Protein AF-A0AAV6TQC9-F1 (afdb_monomer_lite)

pLDDT: mean 72.55, std 23.41, range [28.97, 96.56]

Structure (mmCIF, N/CA/C/O backbone):
data_AF-A0AAV6TQC9-F1
#
_entry.id   AF-A0AAV6TQC9-F1
#
loop_
_atom_site.group_PDB
_atom_site.id
_atom_site.type_symbol
_atom_site.label_atom_id
_atom_site.label_alt_id
_atom_site.label_comp_id
_atom_site.label_asym_id
_atom_site.label_entity_id
_atom_site.label_seq_id
_atom_site.pdbx_PDB_ins_code
_atom_site.Cartn_x
_atom_site.Cartn_y
_atom_site.Cartn_z
_atom_site.occupancy
_atom_site.B_iso_or_equiv
_atom_site.auth_seq_id
_atom_site.auth_comp_id
_atom_site.auth_asym_id
_atom_site.auth_atom_id
_atom_site.pdbx_PDB_model_num
ATOM 1 N N . MET A 1 1 ? 0.763 -18.904 6.660 1.00 29.31 1 MET A N 1
ATOM 2 C CA . MET A 1 1 ? 0.276 -17.512 6.699 1.00 29.31 1 MET A CA 1
ATOM 3 C C . MET A 1 1 ? -1.149 -17.530 7.196 1.00 29.31 1 MET A C 1
ATOM 5 O O . MET A 1 1 ? -1.999 -18.159 6.574 1.00 29.31 1 MET A O 1
ATOM 9 N N . GLU A 1 2 ? -1.361 -16.947 8.370 1.00 32.56 2 GLU A N 1
ATOM 10 C CA . GLU A 1 2 ? -2.676 -16.815 8.988 1.00 32.56 2 GLU A CA 1
ATOM 11 C C . GLU A 1 2 ? -3.520 -15.801 8.217 1.00 32.56 2 GLU A C 1
ATOM 13 O O . GLU A 1 2 ? -3.024 -14.789 7.723 1.00 32.56 2 GLU A O 1
ATOM 18 N N . LYS A 1 3 ? -4.814 -16.095 8.100 1.00 45.69 3 LYS A N 1
ATOM 19 C CA . LYS A 1 3 ? -5.809 -15.148 7.607 1.00 45.69 3 LYS A CA 1
ATOM 20 C C . LYS A 1 3 ? -5.823 -13.942 8.542 1.00 45.69 3 LYS A C 1
ATOM 22 O O . LYS A 1 3 ? -6.120 -14.111 9.725 1.00 45.69 3 LYS A O 1
ATOM 27 N N . ILE A 1 4 ? -5.580 -12.741 8.026 1.00 53.84 4 ILE A N 1
ATOM 28 C CA . ILE A 1 4 ? -5.857 -11.517 8.784 1.00 53.84 4 ILE A CA 1
ATOM 29 C C . ILE A 1 4 ? -7.368 -11.508 9.037 1.00 53.84 4 ILE A C 1
ATOM 31 O O . ILE A 1 4 ? -8.175 -11.457 8.110 1.00 53.84 4 ILE A O 1
ATOM 35 N N . CYS A 1 5 ? -7.754 -11.673 10.302 1.00 60.41 5 CYS A N 1
ATOM 36 C CA . CYS A 1 5 ? -9.147 -11.661 10.750 1.00 60.41 5 CYS A CA 1
ATOM 37 C C . CYS A 1 5 ? -10.077 -12.708 10.094 1.00 60.41 5 CYS A C 1
ATOM 39 O O . CYS A 1 5 ? -11.287 -12.503 10.038 1.00 60.41 5 CYS A O 1
ATOM 41 N N . GLY A 1 6 ? -9.550 -13.822 9.568 1.00 49.09 6 GLY A N 1
ATOM 42 C CA . GLY A 1 6 ? -10.368 -14.822 8.860 1.00 49.09 6 GLY A CA 1
ATOM 43 C C . GLY A 1 6 ? -10.809 -14.424 7.440 1.00 49.09 6 GLY A C 1
ATOM 44 O O . GLY A 1 6 ? -11.434 -15.243 6.761 1.00 49.09 6 GLY A O 1
ATOM 45 N N . LEU A 1 7 ? -10.445 -13.224 6.975 1.00 46.69 7 LEU A N 1
ATOM 46 C CA . LEU A 1 7 ? -10.609 -12.764 5.593 1.00 46.69 7 LEU A CA 1
ATOM 47 C C . LEU A 1 7 ? -9.448 -13.288 4.724 1.00 46.69 7 LEU A C 1
ATOM 49 O O . LEU A 1 7 ? -8.482 -13.843 5.253 1.00 46.69 7 LEU A O 1
ATOM 53 N N . LEU A 1 8 ? -9.598 -13.225 3.393 1.00 39.31 8 LEU A N 1
ATOM 54 C CA . LEU A 1 8 ? -8.664 -13.796 2.407 1.00 39.31 8 LEU A CA 1
ATOM 55 C C . LEU A 1 8 ? -7.190 -13.565 2.798 1.00 39.31 8 LEU A C 1
ATOM 57 O O . LEU A 1 8 ? -6.855 -12.481 3.281 1.00 39.31 8 LEU A O 1
ATOM 61 N N . PRO A 1 9 ? -6.305 -14.565 2.615 1.00 38.75 9 PRO A N 1
ATOM 62 C CA . PRO A 1 9 ? -4.894 -14.380 2.920 1.00 38.75 9 PRO A CA 1
ATOM 63 C C . PRO A 1 9 ? -4.356 -13.212 2.087 1.00 38.75 9 PRO A C 1
ATOM 65 O O . PRO A 1 9 ? -4.595 -13.162 0.879 1.00 38.75 9 PRO A O 1
ATOM 68 N N . MET A 1 10 ? -3.607 -12.298 2.715 1.00 40.16 10 MET A N 1
ATOM 69 C CA . MET A 1 10 ? -2.669 -11.485 1.941 1.00 40.16 10 MET A CA 1
ATOM 70 C C . MET A 1 10 ? -1.806 -12.452 1.125 1.00 40.16 10 MET A C 1
ATOM 72 O O . MET A 1 10 ? -1.373 -13.487 1.644 1.00 40.16 10 MET A O 1
ATOM 76 N N . GLN A 1 11 ? -1.646 -12.146 -0.162 1.00 42.06 11 GLN A N 1
ATOM 77 C CA . GLN A 1 11 ? -0.881 -12.957 -1.105 1.00 42.06 11 GLN A CA 1
ATOM 78 C C . GLN A 1 11 ? 0.502 -13.294 -0.518 1.00 42.06 11 GLN A C 1
ATOM 80 O O . GLN A 1 11 ? 1.096 -12.457 0.170 1.00 42.06 11 GLN A O 1
ATOM 85 N N . PRO A 1 12 ? 0.997 -14.527 -0.730 1.00 33.19 12 PRO A N 1
ATOM 86 C CA . PRO A 1 12 ? 2.277 -14.943 -0.188 1.00 33.19 12 PRO A CA 1
ATOM 87 C C . PRO A 1 12 ? 3.409 -14.054 -0.705 1.00 33.19 12 PRO A C 1
ATOM 89 O O . PRO A 1 12 ? 3.389 -13.584 -1.839 1.00 33.19 12 PRO A O 1
ATOM 92 N N . GLN A 1 13 ? 4.407 -13.865 0.156 1.00 39.06 13 GLN A N 1
ATOM 93 C CA . GLN A 1 13 ? 5.696 -13.273 -0.186 1.00 39.06 13 GLN A CA 1
ATOM 94 C C . GLN A 1 13 ? 6.252 -13.944 -1.459 1.00 39.06 13 GLN A C 1
ATOM 96 O O . GLN A 1 13 ? 6.219 -15.178 -1.540 1.00 39.06 13 GLN A O 1
ATOM 101 N N . PRO A 1 14 ? 6.731 -13.173 -2.448 1.00 35.09 14 PRO A N 1
ATOM 102 C CA . PRO A 1 14 ? 7.309 -13.724 -3.667 1.00 35.09 14 PRO A CA 1
ATOM 103 C C . PRO A 1 14 ? 8.528 -14.605 -3.352 1.00 35.09 14 PRO A C 1
ATOM 105 O O . PRO A 1 14 ? 9.348 -14.295 -2.486 1.00 35.09 14 PRO A O 1
ATOM 108 N N . TYR A 1 15 ? 8.637 -15.7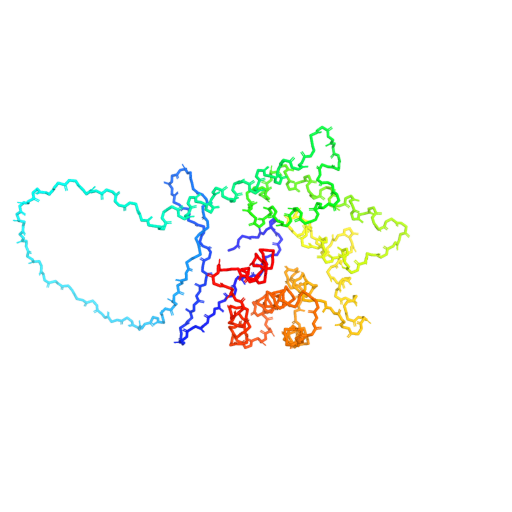19 -4.073 1.00 36.66 15 TYR A N 1
ATOM 109 C CA . TYR A 1 15 ? 9.860 -16.514 -4.162 1.00 36.66 15 TYR A CA 1
ATOM 110 C C . TYR A 1 15 ? 10.677 -15.977 -5.337 1.00 36.66 15 TYR A C 1
ATOM 112 O O . TYR A 1 15 ? 10.102 -15.611 -6.361 1.00 36.66 15 TYR A O 1
ATOM 120 N N . PHE A 1 16 ? 11.997 -15.958 -5.198 1.00 36.53 16 PHE A N 1
ATOM 121 C CA . PHE A 1 16 ? 12.919 -15.505 -6.238 1.00 36.53 16 PHE A CA 1
ATOM 122 C C . PHE A 1 16 ? 13.874 -16.648 -6.610 1.00 36.53 16 PHE A C 1
ATOM 124 O O . PHE A 1 16 ? 13.941 -17.659 -5.924 1.00 36.53 16 PHE A O 1
ATOM 131 N N . THR A 1 17 ? 14.636 -16.521 -7.680 1.00 33.03 17 THR A N 1
ATOM 132 C CA . THR A 1 17 ? 15.596 -17.466 -8.221 1.00 33.03 17 THR A CA 1
ATOM 133 C C . THR A 1 17 ? 16.880 -16.683 -8.464 1.00 33.03 17 THR A C 1
ATOM 135 O O . THR A 1 17 ? 16.975 -15.851 -9.364 1.00 33.03 17 THR A O 1
ATOM 138 N N . PHE A 1 18 ? 17.901 -16.947 -7.654 1.00 33.56 18 PHE A N 1
ATOM 139 C CA . PHE A 1 18 ? 19.204 -16.294 -7.747 1.00 33.56 18 PHE A CA 1
ATOM 140 C C . PHE A 1 18 ? 20.245 -17.335 -8.168 1.00 33.56 18 PHE A C 1
ATOM 142 O O . PHE A 1 18 ? 20.351 -18.391 -7.547 1.00 33.56 18 PHE A O 1
ATOM 149 N N . GLU A 1 19 ? 20.969 -17.073 -9.262 1.00 36.19 19 GLU A N 1
ATOM 150 C CA . GLU A 1 19 ? 22.009 -17.968 -9.808 1.00 36.19 19 GLU A CA 1
ATOM 151 C C . GLU A 1 19 ? 21.550 -19.430 -10.018 1.00 36.19 19 GLU A C 1
ATOM 153 O O . GLU A 1 19 ? 22.283 -20.386 -9.768 1.00 36.19 19 GLU A O 1
ATOM 158 N N . GLY A 1 20 ? 20.311 -19.623 -10.485 1.00 35.34 20 GLY A N 1
ATOM 159 C CA . GLY A 1 20 ? 19.762 -20.955 -10.766 1.00 35.34 20 GLY A CA 1
ATOM 160 C C . GLY A 1 20 ? 19.294 -21.734 -9.532 1.00 35.34 20 GLY A C 1
ATOM 161 O O . GLY A 1 20 ? 18.993 -22.920 -9.652 1.00 35.34 20 GLY A O 1
ATOM 162 N N . ARG A 1 21 ? 19.200 -21.090 -8.362 1.00 33.84 21 ARG A N 1
ATOM 163 C CA . ARG A 1 21 ? 18.628 -21.667 -7.136 1.00 33.84 21 ARG A CA 1
ATOM 164 C C . ARG A 1 21 ? 17.398 -20.885 -6.702 1.00 33.84 21 ARG A C 1
ATOM 166 O O . ARG A 1 21 ? 17.436 -19.658 -6.676 1.00 33.84 21 ARG A O 1
ATOM 173 N N . GLN A 1 22 ? 16.329 -21.587 -6.324 1.00 38.50 22 GLN A N 1
ATOM 174 C CA . GLN A 1 22 ? 15.159 -20.950 -5.719 1.00 38.50 22 GLN A CA 1
ATOM 175 C C . GLN A 1 22 ? 15.544 -20.377 -4.350 1.00 38.50 22 GLN A C 1
ATOM 177 O O . GLN A 1 22 ? 15.958 -21.104 -3.451 1.00 38.50 22 GLN A O 1
ATOM 182 N N . MET A 1 23 ? 15.426 -19.064 -4.217 1.00 32.34 23 MET A N 1
ATOM 183 C CA . MET A 1 23 ? 15.602 -18.276 -3.012 1.00 32.34 23 MET A CA 1
ATOM 184 C C . MET A 1 23 ? 14.229 -17.973 -2.415 1.00 32.34 23 MET A C 1
ATOM 186 O O . MET A 1 23 ? 13.384 -17.290 -2.997 1.00 32.34 23 MET A O 1
ATOM 190 N N . ARG A 1 24 ? 14.012 -18.494 -1.216 1.00 38.22 24 ARG A N 1
ATOM 191 C CA . ARG A 1 24 ? 12.815 -18.252 -0.429 1.00 38.22 24 ARG A CA 1
ATOM 192 C C . ARG A 1 24 ? 13.167 -17.273 0.681 1.00 38.22 24 ARG A C 1
ATOM 194 O O . ARG A 1 24 ? 14.071 -17.543 1.471 1.00 38.22 24 ARG A O 1
ATOM 201 N N . ILE A 1 25 ? 12.467 -16.141 0.724 1.00 37.50 25 ILE A N 1
ATOM 202 C CA . ILE A 1 25 ? 12.527 -15.228 1.866 1.00 37.50 25 ILE A CA 1
ATOM 203 C C . ILE A 1 25 ? 11.451 -15.696 2.842 1.00 37.50 25 ILE A C 1
ATOM 205 O O . ILE A 1 25 ? 10.263 -15.419 2.672 1.00 37.50 25 ILE A O 1
ATOM 209 N N . ASP A 1 26 ? 11.870 -16.488 3.826 1.00 33.88 26 ASP A N 1
ATOM 210 C CA . ASP A 1 26 ? 10.984 -16.969 4.873 1.00 33.88 26 ASP A CA 1
ATOM 211 C C . ASP A 1 26 ? 10.940 -15.960 6.008 1.00 33.88 26 ASP A C 1
ATOM 213 O O . ASP A 1 26 ? 11.927 -15.706 6.698 1.00 33.88 26 ASP A O 1
ATOM 217 N N . PHE A 1 27 ? 9.747 -15.419 6.227 1.00 34.91 27 PHE A N 1
ATOM 218 C CA . PHE A 1 27 ? 9.430 -14.682 7.437 1.00 34.91 27 PHE A CA 1
ATOM 219 C C . PHE A 1 27 ? 9.021 -15.710 8.477 1.00 34.91 27 PHE A C 1
ATOM 221 O O . PHE A 1 27 ? 7.872 -16.165 8.509 1.00 34.91 27 PHE A O 1
ATOM 228 N N . ARG A 1 28 ? 9.986 -16.140 9.288 1.00 30.86 28 ARG A N 1
ATOM 229 C CA . ARG A 1 28 ? 9.716 -17.094 10.358 1.00 30.86 28 ARG A CA 1
ATOM 230 C C . ARG A 1 28 ? 9.272 -16.343 11.605 1.00 30.86 28 ARG A C 1
ATOM 232 O O . ARG A 1 28 ? 9.944 -15.428 12.078 1.00 30.86 28 ARG A O 1
ATOM 239 N N . SER A 1 29 ? 8.115 -16.746 12.120 1.00 32.50 29 SER A N 1
ATOM 240 C CA . SER A 1 29 ? 7.765 -16.530 13.517 1.00 32.50 29 SER A CA 1
ATOM 241 C C . SER A 1 29 ? 8.436 -17.652 14.299 1.00 32.50 29 SER A C 1
ATOM 243 O O . SER A 1 29 ? 8.027 -18.811 14.201 1.00 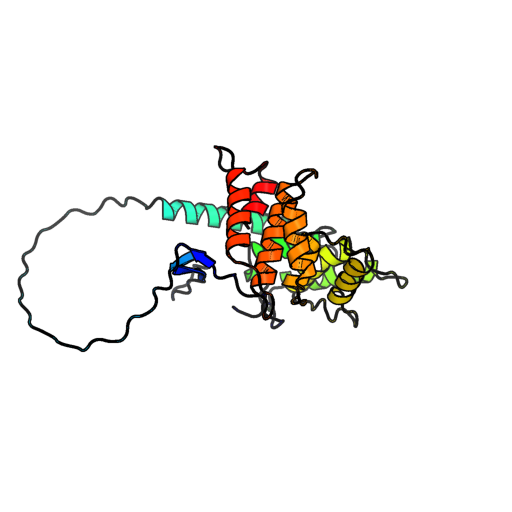32.50 29 SER A O 1
ATOM 245 N N . ASP A 1 30 ? 9.511 -17.332 15.010 1.00 30.44 30 ASP A N 1
ATOM 246 C CA . ASP A 1 30 ? 10.169 -18.304 15.874 1.00 30.44 30 ASP A CA 1
ATOM 247 C C . ASP A 1 30 ? 9.349 -18.455 17.158 1.00 30.44 30 ASP A C 1
ATOM 249 O O . ASP A 1 30 ? 9.473 -17.673 18.098 1.00 30.44 30 ASP A O 1
ATOM 253 N N . SER A 1 31 ? 8.482 -19.468 17.201 1.00 31.83 31 SER A N 1
ATOM 254 C CA . SER A 1 31 ? 7.847 -19.904 18.443 1.00 31.83 31 SER A CA 1
ATOM 255 C C . SER A 1 31 ? 8.688 -21.014 19.073 1.00 31.83 31 SER A C 1
ATOM 257 O O . SER A 1 31 ? 8.538 -22.186 18.718 1.00 31.83 31 SER A O 1
ATOM 259 N N . TYR A 1 32 ? 9.569 -20.662 20.012 1.00 29.17 32 TYR A N 1
ATOM 260 C CA . TYR A 1 32 ? 10.143 -21.636 20.940 1.00 29.17 32 TYR A CA 1
ATOM 261 C C . TYR A 1 32 ? 9.480 -21.512 22.311 1.00 29.17 32 TYR A C 1
ATOM 263 O O . TYR A 1 32 ? 9.163 -20.421 22.782 1.00 29.17 32 TYR A O 1
ATOM 271 N N . VAL A 1 33 ? 9.230 -22.670 22.918 1.00 37.00 33 VAL A N 1
ATOM 272 C CA . VAL A 1 33 ? 8.493 -22.857 24.168 1.00 37.00 33 VAL A CA 1
ATOM 273 C C . VAL A 1 33 ? 9.351 -22.396 25.347 1.00 37.00 33 VAL A C 1
ATOM 275 O O . VAL A 1 33 ? 9.950 -23.212 26.029 1.00 37.00 33 VAL A O 1
ATOM 278 N N . ASP A 1 34 ? 9.440 -21.087 25.562 1.00 30.70 34 ASP A N 1
ATOM 279 C CA . ASP A 1 34 ? 9.298 -20.482 26.886 1.00 30.70 34 ASP A CA 1
ATOM 280 C C . ASP A 1 34 ? 9.043 -18.976 26.733 1.00 30.70 34 ASP A C 1
ATOM 282 O O . ASP A 1 34 ? 9.585 -18.308 25.854 1.00 30.70 34 ASP A O 1
ATOM 286 N N . ARG A 1 35 ? 8.130 -18.446 27.542 1.00 39.38 35 ARG A N 1
ATOM 287 C CA . ARG A 1 35 ? 7.528 -17.113 27.377 1.00 39.38 35 ARG A CA 1
ATOM 288 C C . ARG A 1 35 ? 8.585 -16.001 27.344 1.00 39.38 35 ARG A C 1
ATOM 290 O O . ARG A 1 35 ? 9.168 -15.737 28.390 1.00 39.38 35 ARG A O 1
ATOM 297 N N . SER A 1 36 ? 8.752 -15.311 26.202 1.00 31.39 36 SER A N 1
ATOM 298 C CA . SER A 1 36 ? 9.083 -13.864 26.049 1.00 31.39 36 SER A CA 1
ATOM 299 C C . SER A 1 36 ? 9.820 -13.492 24.741 1.00 31.39 36 SER A C 1
ATOM 301 O O . SER A 1 36 ? 10.731 -12.667 24.758 1.00 31.39 36 SER A O 1
ATOM 303 N N . TYR A 1 37 ? 9.421 -14.034 23.582 1.00 29.52 37 TYR A N 1
ATOM 304 C CA . TYR A 1 37 ? 9.948 -13.570 22.291 1.00 29.52 37 TYR A CA 1
ATOM 305 C C . TYR A 1 37 ? 8.899 -13.663 21.170 1.00 29.52 37 TYR A C 1
ATOM 307 O O . TYR A 1 37 ? 8.316 -14.722 20.960 1.00 29.52 37 TYR A O 1
ATOM 315 N N . SER A 1 38 ? 8.674 -12.556 20.454 1.00 28.98 38 SER A N 1
ATOM 316 C CA . SER A 1 38 ? 7.965 -12.486 19.165 1.00 28.98 38 SER A CA 1
ATOM 317 C C . SER A 1 38 ? 8.767 -11.587 18.208 1.00 28.98 38 SER A C 1
ATOM 319 O O . SER A 1 38 ? 8.412 -10.450 17.898 1.00 28.98 38 SER A O 1
ATOM 321 N N . GLY A 1 39 ? 9.931 -12.081 17.781 1.00 29.03 39 GLY A N 1
ATOM 322 C CA . GLY A 1 39 ? 10.717 -11.491 16.697 1.00 29.03 39 GLY A CA 1
ATOM 323 C C . GLY A 1 39 ? 10.346 -12.112 15.350 1.00 29.03 39 GLY A C 1
ATOM 324 O O . GLY A 1 39 ? 10.021 -13.295 15.277 1.00 29.03 39 GLY A O 1
ATOM 325 N N . PHE A 1 40 ? 10.410 -11.312 14.285 1.00 33.62 40 PHE A N 1
ATOM 326 C CA . PHE A 1 40 ? 10.407 -11.813 12.912 1.00 33.62 40 PHE A CA 1
ATOM 327 C C . PHE A 1 40 ? 11.850 -11.838 12.423 1.00 33.62 40 PHE A C 1
ATOM 329 O O . PHE A 1 40 ? 12.520 -10.805 12.409 1.00 33.62 40 PHE A O 1
ATOM 336 N N . SER A 1 41 ? 12.315 -13.016 12.031 1.00 28.97 41 SER A N 1
ATOM 337 C CA . SER A 1 41 ? 13.567 -13.190 11.307 1.00 28.97 41 SER A CA 1
ATOM 338 C C . SER A 1 41 ? 13.226 -13.321 9.819 1.00 28.97 41 SER A C 1
ATOM 340 O O . SER A 1 41 ? 12.310 -14.058 9.445 1.00 28.97 41 SER A O 1
ATOM 342 N N . ALA A 1 42 ? 13.917 -12.544 8.983 1.00 30.64 42 ALA A N 1
ATOM 343 C CA . ALA A 1 42 ? 13.946 -12.761 7.544 1.00 30.64 42 ALA A CA 1
ATOM 344 C C . ALA A 1 42 ? 15.171 -13.632 7.254 1.00 30.64 42 ALA A C 1
ATOM 346 O O . ALA A 1 42 ? 16.296 -13.135 7.156 1.00 30.64 42 ALA A O 1
ATOM 347 N N . GLU A 1 43 ? 14.956 -14.940 7.170 1.00 31.12 43 GLU A N 1
ATOM 348 C CA . GLU A 1 43 ? 15.974 -15.871 6.700 1.00 31.12 43 GLU A CA 1
ATOM 349 C C . GLU A 1 43 ? 15.827 -16.034 5.190 1.00 31.12 43 GLU A C 1
ATOM 351 O O . GLU A 1 43 ? 14.745 -16.314 4.670 1.00 31.12 43 GLU A O 1
ATOM 356 N N . TYR A 1 44 ? 16.935 -15.864 4.471 1.00 35.22 44 TYR A N 1
ATOM 357 C CA . TYR A 1 44 ? 17.019 -16.325 3.096 1.00 35.22 44 TYR A CA 1
ATOM 358 C C . TYR A 1 44 ? 17.495 -17.772 3.113 1.00 35.22 44 TYR A C 1
ATOM 360 O O . TYR A 1 44 ? 18.560 -18.084 3.648 1.00 35.22 44 TYR A O 1
ATOM 368 N N . SER A 1 45 ? 16.706 -18.660 2.525 1.00 35.38 45 SER A N 1
ATOM 369 C CA . SER A 1 45 ? 17.116 -20.039 2.296 1.00 35.38 45 SER A CA 1
ATOM 370 C C . SER A 1 45 ? 17.161 -20.314 0.798 1.00 35.38 45 SER A C 1
ATOM 372 O O . SER A 1 45 ? 16.277 -19.911 0.038 1.00 35.38 45 SER A O 1
ATOM 374 N N . PHE A 1 46 ? 18.233 -20.976 0.368 1.00 41.25 46 PHE A N 1
ATOM 375 C CA . PHE A 1 46 ? 18.301 -21.567 -0.959 1.00 41.25 46 PHE A CA 1
ATOM 376 C C . PHE A 1 46 ? 17.657 -22.949 -0.875 1.00 41.25 46 PHE A C 1
ATOM 378 O O . PHE A 1 46 ? 18.051 -23.774 -0.051 1.00 41.25 46 PHE A O 1
ATOM 385 N N . ILE A 1 47 ? 16.649 -23.196 -1.703 1.00 47.69 47 ILE A N 1
ATOM 386 C CA . ILE A 1 47 ? 16.049 -24.516 -1.848 1.00 47.69 47 ILE A CA 1
ATOM 387 C C . ILE A 1 47 ? 17.019 -25.339 -2.698 1.00 47.69 47 ILE A C 1
ATOM 389 O O . ILE A 1 47 ? 17.022 -25.246 -3.926 1.00 47.69 47 ILE A O 1
ATOM 393 N N . ASP A 1 48 ? 17.874 -26.122 -2.042 1.00 40.72 48 ASP A N 1
ATOM 394 C CA . ASP A 1 48 ? 18.672 -27.127 -2.735 1.00 40.72 48 ASP A CA 1
ATOM 395 C C . ASP A 1 48 ? 17.726 -28.245 -3.204 1.00 40.72 48 ASP A C 1
ATOM 397 O O . ASP A 1 48 ? 17.054 -28.909 -2.411 1.00 40.72 48 ASP A O 1
ATOM 401 N N . SER A 1 49 ? 17.640 -28.444 -4.518 1.00 37.25 49 SER A N 1
ATOM 402 C CA . SER A 1 49 ? 16.921 -29.567 -5.117 1.00 37.25 49 SER A CA 1
ATOM 403 C C . SER A 1 49 ? 17.485 -30.888 -4.581 1.00 37.25 49 SER A C 1
ATOM 405 O O . SER A 1 49 ? 18.653 -31.206 -4.809 1.00 37.25 49 SER A O 1
ATOM 407 N N . VAL A 1 50 ? 16.652 -31.644 -3.864 1.00 34.94 50 VAL A N 1
ATOM 408 C CA . VAL A 1 50 ? 16.987 -32.937 -3.249 1.00 34.94 50 VAL A CA 1
ATOM 409 C C . VAL A 1 50 ? 17.462 -33.938 -4.319 1.00 34.94 50 VAL A C 1
ATOM 411 O O . VAL A 1 50 ? 16.688 -34.247 -5.227 1.00 34.94 50 VAL A O 1
ATOM 414 N N . PRO A 1 51 ? 18.687 -34.495 -4.235 1.00 35.81 51 PRO A N 1
ATOM 415 C CA . PRO A 1 51 ? 19.067 -35.664 -5.024 1.00 35.81 51 PRO A CA 1
ATOM 416 C C . PRO A 1 51 ? 18.443 -36.947 -4.426 1.00 35.81 51 PRO A C 1
ATOM 418 O O . PRO A 1 51 ? 18.181 -37.003 -3.222 1.00 35.81 51 PRO A O 1
ATOM 421 N N . PRO A 1 52 ? 18.192 -37.995 -5.235 1.00 31.53 52 PRO A N 1
ATOM 422 C CA . PRO A 1 52 ? 17.484 -39.199 -4.795 1.00 31.53 52 PRO A CA 1
ATOM 423 C C . PRO A 1 52 ? 18.282 -40.010 -3.749 1.00 31.53 52 PRO A C 1
ATOM 425 O O . PRO A 1 52 ? 19.511 -39.908 -3.683 1.00 31.53 52 PRO A O 1
ATOM 428 N N . PRO A 1 53 ? 17.605 -40.836 -2.925 1.00 31.78 53 PRO A N 1
ATOM 429 C CA . PRO A 1 53 ? 18.204 -41.452 -1.747 1.00 31.78 53 PRO A CA 1
ATOM 430 C C . PRO A 1 53 ? 19.198 -42.550 -2.133 1.00 31.78 53 PRO A C 1
ATOM 432 O O . PRO A 1 53 ? 18.860 -43.479 -2.864 1.00 31.78 53 PRO A O 1
ATOM 435 N N . THR A 1 54 ? 20.411 -42.475 -1.582 1.00 31.61 54 THR A N 1
ATOM 436 C CA . THR A 1 54 ? 21.377 -43.581 -1.609 1.00 31.61 54 THR A CA 1
ATOM 437 C C . THR A 1 54 ? 21.480 -44.218 -0.225 1.00 31.61 54 THR A C 1
ATOM 439 O O . THR A 1 54 ? 21.500 -43.549 0.805 1.00 31.61 54 THR A O 1
ATOM 442 N N . THR A 1 55 ? 21.495 -45.543 -0.251 1.00 32.25 55 THR A N 1
ATOM 443 C CA . THR A 1 55 ? 21.389 -46.532 0.821 1.00 32.25 55 THR A CA 1
ATOM 444 C C . THR A 1 55 ? 22.402 -46.439 1.968 1.00 32.25 55 THR A C 1
ATOM 446 O O . THR A 1 55 ? 23.586 -46.170 1.791 1.00 32.25 55 THR A O 1
ATOM 449 N N . THR A 1 56 ? 21.885 -46.806 3.139 1.00 33.59 56 THR A N 1
ATOM 450 C CA . THR A 1 56 ? 22.486 -47.090 4.449 1.00 33.59 56 THR A CA 1
ATOM 451 C C . THR A 1 56 ? 23.761 -47.946 4.425 1.00 33.59 56 THR A C 1
ATOM 453 O O . THR A 1 56 ? 23.778 -49.000 3.792 1.00 33.59 56 THR A O 1
ATOM 456 N N . ARG A 1 57 ? 24.762 -47.590 5.251 1.00 29.61 57 ARG A N 1
ATOM 457 C CA . ARG A 1 57 ? 25.639 -48.543 5.972 1.00 29.61 57 ARG A CA 1
ATOM 458 C C . ARG A 1 57 ? 26.365 -47.877 7.156 1.00 29.61 57 ARG A C 1
ATOM 460 O O . ARG A 1 57 ? 27.030 -46.862 6.998 1.00 29.61 57 ARG A O 1
ATOM 467 N N . THR A 1 58 ? 26.268 -48.505 8.322 1.00 30.06 58 THR A N 1
ATOM 468 C CA . THR A 1 58 ? 27.071 -48.331 9.556 1.00 30.06 58 THR A CA 1
ATOM 469 C C . THR A 1 58 ? 27.885 -49.622 9.805 1.00 30.06 58 THR A C 1
ATOM 471 O O . THR A 1 58 ? 27.580 -50.626 9.154 1.00 30.06 58 THR A O 1
ATOM 474 N N . PRO A 1 59 ? 28.774 -49.736 10.824 1.00 45.16 59 PRO A N 1
ATOM 475 C CA . PRO A 1 59 ? 29.789 -48.836 11.427 1.00 45.16 59 PRO A CA 1
ATOM 476 C C . PRO A 1 59 ? 31.179 -49.600 11.471 1.00 45.16 59 PRO A C 1
ATOM 478 O O . PRO A 1 59 ? 31.318 -50.448 10.587 1.00 45.16 59 PRO A O 1
ATOM 481 N N . PRO A 1 60 ? 32.217 -49.412 12.355 1.00 39.06 60 PRO A N 1
ATOM 482 C CA . PRO A 1 60 ? 32.180 -49.237 13.823 1.00 39.06 60 PRO A CA 1
ATOM 483 C C . PRO A 1 60 ? 33.172 -48.234 14.485 1.00 39.06 60 PRO A C 1
ATOM 485 O O . PRO A 1 60 ? 34.159 -47.765 13.931 1.00 39.06 60 PRO A O 1
ATOM 488 N N . THR A 1 61 ? 32.829 -47.985 15.749 1.00 33.56 61 THR A N 1
ATOM 489 C CA . THR A 1 61 ? 33.436 -47.336 16.923 1.00 33.56 61 THR A CA 1
ATOM 490 C C . THR A 1 61 ? 34.950 -47.476 17.151 1.00 33.56 61 THR A C 1
ATOM 492 O O . THR A 1 61 ? 35.487 -48.580 17.087 1.00 33.56 61 THR A O 1
ATOM 495 N N . THR A 1 62 ? 35.605 -46.416 17.658 1.00 31.83 62 THR A N 1
ATOM 496 C CA . THR A 1 62 ? 36.636 -46.562 18.712 1.00 31.83 62 THR A CA 1
ATOM 497 C C . THR A 1 62 ? 36.747 -45.326 19.620 1.00 31.83 62 THR A C 1
ATOM 499 O O . THR A 1 62 ? 36.827 -44.189 19.169 1.00 31.83 62 THR A O 1
ATOM 502 N N . THR A 1 63 ? 36.740 -45.603 20.921 1.00 33.53 63 THR A N 1
ATOM 503 C CA . THR A 1 63 ? 36.824 -44.725 22.095 1.00 33.53 63 THR A CA 1
ATOM 504 C C . THR A 1 63 ? 38.241 -44.189 22.341 1.00 33.53 63 THR A C 1
ATOM 506 O O . THR A 1 63 ? 39.184 -44.970 22.238 1.00 33.53 63 THR A O 1
ATOM 509 N N . ARG A 1 64 ? 38.392 -42.927 22.790 1.00 30.36 64 ARG A N 1
ATOM 510 C CA . ARG A 1 64 ? 39.333 -42.507 23.865 1.00 30.36 64 ARG A CA 1
ATOM 511 C C . ARG A 1 64 ? 39.220 -41.010 24.198 1.00 30.36 64 ARG A C 1
ATOM 513 O O . ARG A 1 64 ? 39.471 -40.160 23.354 1.00 30.36 64 ARG A O 1
ATOM 520 N N . THR A 1 65 ? 38.920 -40.710 25.459 1.00 34.22 65 THR A N 1
ATOM 521 C CA . THR A 1 65 ? 39.132 -39.414 26.134 1.00 34.22 65 THR A CA 1
ATOM 522 C C . THR A 1 65 ? 40.557 -39.327 26.695 1.00 34.22 65 THR A C 1
ATOM 524 O O . THR A 1 65 ? 41.140 -40.355 27.056 1.00 34.22 65 THR A O 1
ATOM 527 N N . PRO A 1 66 ? 41.131 -38.114 26.781 1.00 36.97 66 PRO A N 1
ATOM 528 C CA . PRO A 1 66 ? 41.582 -37.603 28.086 1.00 36.97 66 PRO A CA 1
ATOM 529 C C . PRO A 1 66 ? 41.303 -36.090 28.298 1.00 36.97 66 PRO A C 1
ATOM 531 O O . PRO A 1 66 ? 40.875 -35.410 27.366 1.00 36.97 66 PRO A O 1
ATOM 534 N N . PRO A 1 67 ? 41.488 -35.566 29.530 1.00 41.38 67 PRO A N 1
ATOM 535 C CA . PRO A 1 67 ? 40.919 -34.298 29.981 1.00 41.38 67 PRO A CA 1
ATOM 536 C C . PRO A 1 67 ? 41.894 -33.123 29.836 1.00 41.38 67 PRO A C 1
ATOM 538 O O . PRO A 1 67 ? 43.065 -33.252 30.187 1.00 41.38 67 PRO A O 1
ATOM 541 N N . THR A 1 68 ? 41.390 -31.949 29.445 1.00 32.31 68 THR A N 1
ATOM 542 C CA . THR A 1 68 ? 42.126 -30.693 29.646 1.00 32.31 68 THR A CA 1
ATOM 543 C C . THR A 1 68 ? 41.170 -29.539 29.928 1.00 32.31 68 THR A C 1
ATOM 545 O O . THR A 1 68 ? 40.342 -29.161 29.104 1.00 32.31 68 THR A O 1
ATOM 548 N N . THR A 1 69 ? 41.307 -29.000 31.132 1.00 41.88 69 THR A N 1
ATOM 549 C CA . THR A 1 69 ? 40.719 -27.764 31.644 1.00 41.88 69 THR A CA 1
ATOM 550 C C . THR A 1 69 ? 41.049 -26.584 30.723 1.00 41.88 69 THR A C 1
ATOM 552 O O . THR A 1 69 ? 42.225 -26.302 30.503 1.00 41.88 69 THR A O 1
ATOM 555 N N . PHE A 1 70 ? 40.036 -25.870 30.226 1.00 34.47 70 PHE A N 1
ATOM 556 C CA . PHE A 1 70 ? 40.197 -24.562 29.579 1.00 34.47 70 PHE A CA 1
ATOM 557 C C . PHE A 1 70 ? 39.414 -23.489 30.354 1.00 34.47 70 PHE A C 1
ATOM 559 O O . PHE A 1 70 ? 38.311 -23.770 30.830 1.00 34.47 70 PHE A O 1
ATOM 566 N N . PRO A 1 71 ? 39.982 -22.279 30.518 1.00 36.28 71 PRO A N 1
ATOM 567 C CA . PRO A 1 71 ? 39.351 -21.172 31.227 1.00 36.28 71 PRO A CA 1
ATOM 568 C C . PRO A 1 71 ? 38.161 -20.620 30.432 1.00 36.28 71 PRO A C 1
ATOM 570 O O . PRO A 1 71 ? 38.120 -20.714 29.205 1.00 36.28 71 PRO A O 1
ATOM 573 N N . SER A 1 72 ? 37.195 -20.052 31.154 1.00 36.44 72 SER A N 1
ATOM 574 C CA . SER A 1 72 ? 35.929 -19.527 30.637 1.00 36.44 72 SER A CA 1
ATOM 575 C C . SER A 1 72 ? 36.096 -18.661 29.379 1.00 36.44 72 SER A C 1
ATOM 577 O O . SER A 1 72 ? 36.970 -17.789 29.357 1.00 36.44 72 SER A O 1
ATOM 579 N N . PRO A 1 73 ? 35.241 -18.827 28.352 1.00 37.19 73 PRO A N 1
ATOM 580 C CA . PRO A 1 73 ? 35.280 -17.968 27.184 1.00 37.19 73 PRO A CA 1
ATOM 581 C C . PRO A 1 73 ? 34.814 -16.559 27.559 1.00 37.19 73 PRO A C 1
ATOM 583 O O . PRO A 1 73 ? 33.754 -16.361 28.154 1.00 37.19 73 PRO A O 1
ATOM 586 N N . ILE A 1 74 ? 35.625 -15.575 27.176 1.00 41.78 74 ILE A N 1
ATOM 587 C CA . ILE A 1 74 ? 35.218 -14.178 27.057 1.00 41.78 74 ILE A CA 1
ATOM 588 C C . ILE A 1 74 ? 33.987 -14.155 26.145 1.00 41.78 74 ILE A C 1
ATOM 590 O O . ILE A 1 74 ? 34.050 -14.587 24.994 1.00 41.78 74 ILE A O 1
ATOM 594 N N . VAL A 1 75 ? 32.858 -13.692 26.683 1.00 40.62 75 VAL A N 1
ATOM 595 C CA . VAL A 1 75 ? 31.613 -13.505 25.934 1.00 40.62 75 VAL A CA 1
ATOM 596 C C . VAL A 1 75 ? 31.817 -12.339 24.972 1.00 40.62 75 VAL A C 1
ATOM 598 O O . VAL A 1 75 ? 31.570 -11.180 25.298 1.00 40.62 75 VAL A O 1
ATOM 601 N N . THR A 1 76 ? 32.298 -12.640 23.772 1.00 41.34 76 THR A N 1
ATOM 602 C CA . THR A 1 76 ? 32.251 -11.709 22.649 1.00 41.34 76 THR A CA 1
ATOM 603 C C . THR A 1 76 ? 30.829 -11.759 22.098 1.00 41.34 76 THR A C 1
ATOM 605 O O . THR A 1 76 ? 30.496 -12.661 21.330 1.00 41.34 76 THR A O 1
ATOM 608 N N . ARG A 1 77 ? 29.963 -10.832 22.538 1.00 43.53 77 ARG A N 1
ATOM 609 C CA . ARG A 1 77 ? 28.623 -10.651 21.952 1.00 43.53 77 ARG A CA 1
ATOM 610 C C . ARG A 1 77 ? 28.751 -10.519 20.438 1.00 43.53 77 ARG A C 1
ATOM 612 O O . ARG A 1 77 ? 29.564 -9.735 19.943 1.00 43.53 77 ARG A O 1
ATOM 619 N N . SER A 1 78 ? 27.956 -11.295 19.713 1.00 44.31 78 SER A N 1
ATOM 620 C CA . SER A 1 78 ? 27.951 -11.262 18.254 1.00 44.31 78 SER A CA 1
ATOM 621 C C . SER A 1 78 ? 27.405 -9.910 17.773 1.00 44.31 78 SER A C 1
ATOM 623 O O . SER A 1 78 ? 26.378 -9.466 18.288 1.00 44.31 78 SER A O 1
ATOM 625 N N . PRO A 1 79 ? 28.004 -9.261 16.754 1.00 51.03 79 PRO A N 1
ATOM 626 C CA . PRO A 1 79 ? 27.467 -8.032 16.157 1.00 51.03 79 PRO A CA 1
ATOM 627 C C . PRO A 1 79 ? 26.001 -8.141 15.701 1.00 51.03 79 PRO A C 1
ATOM 629 O O . PRO A 1 79 ? 25.309 -7.131 15.602 1.00 51.03 79 PRO A O 1
ATOM 632 N N . ARG A 1 80 ? 25.509 -9.364 15.447 1.00 51.44 80 ARG A N 1
ATOM 633 C CA . ARG A 1 80 ? 24.106 -9.637 15.095 1.00 51.44 80 ARG A CA 1
ATOM 634 C C . ARG A 1 80 ? 23.136 -9.531 16.276 1.00 51.44 80 ARG A C 1
ATOM 636 O O . ARG A 1 80 ? 21.983 -9.186 16.057 1.00 51.44 80 ARG A O 1
ATOM 643 N N . GLU A 1 81 ? 23.577 -9.792 17.506 1.00 51.41 81 GLU A N 1
ATOM 644 C CA . GLU A 1 81 ? 22.707 -9.714 18.692 1.00 51.41 81 GLU A CA 1
ATOM 645 C C . GLU A 1 81 ? 22.360 -8.258 19.031 1.00 51.41 81 GLU A C 1
ATOM 647 O O . GLU A 1 81 ? 21.204 -7.949 19.295 1.00 51.41 81 GLU A O 1
ATOM 652 N N . GLY A 1 82 ? 23.327 -7.338 18.915 1.00 56.97 82 GLY A N 1
ATOM 653 C CA . GLY A 1 82 ? 23.091 -5.909 19.163 1.00 56.97 82 GLY A CA 1
ATOM 654 C C . GLY A 1 82 ? 22.147 -5.249 18.151 1.00 56.97 82 GLY A C 1
ATOM 655 O O . GLY A 1 82 ? 21.336 -4.408 18.528 1.00 56.97 82 GLY A O 1
ATOM 656 N N . LEU A 1 83 ? 22.196 -5.662 16.878 1.00 61.62 83 LEU A N 1
ATOM 657 C CA . LEU A 1 83 ? 21.322 -5.113 15.834 1.00 61.62 83 LEU A CA 1
ATOM 658 C C . LEU A 1 83 ? 19.850 -5.506 16.049 1.00 61.62 83 LEU A C 1
ATOM 660 O O . LEU A 1 83 ? 18.950 -4.692 15.845 1.00 61.62 83 LEU A O 1
ATOM 664 N N . ASN A 1 84 ? 19.602 -6.737 16.502 1.00 69.88 84 ASN A N 1
ATOM 665 C CA . ASN A 1 84 ? 18.250 -7.221 16.781 1.00 69.88 84 ASN A CA 1
ATOM 666 C C . ASN A 1 84 ? 17.608 -6.471 17.959 1.00 69.88 84 ASN A C 1
ATOM 668 O O . ASN A 1 84 ? 16.414 -6.155 17.914 1.00 69.88 84 ASN A O 1
ATOM 672 N N . ASP A 1 85 ? 18.401 -6.125 18.975 1.00 77.69 85 ASP A N 1
ATOM 673 C CA . ASP A 1 85 ? 17.958 -5.315 20.113 1.00 77.69 85 ASP A CA 1
ATOM 674 C C . ASP A 1 85 ? 17.604 -3.880 19.682 1.00 77.69 85 ASP A C 1
ATOM 676 O O . ASP A 1 85 ? 16.575 -3.336 20.095 1.00 77.69 85 ASP A O 1
ATOM 680 N N . GLU A 1 86 ? 18.407 -3.271 18.803 1.00 76.19 86 GLU A N 1
ATOM 681 C CA . GLU A 1 86 ? 18.160 -1.922 18.277 1.00 76.19 86 GLU A CA 1
ATOM 682 C C . GLU A 1 86 ? 16.904 -1.848 17.400 1.00 76.19 86 GLU A C 1
ATOM 684 O O . GLU A 1 86 ? 16.089 -0.934 17.568 1.00 76.19 86 GLU A O 1
ATOM 689 N N . VAL A 1 87 ? 16.704 -2.821 16.505 1.00 77.56 87 VAL A N 1
ATOM 690 C CA . VAL A 1 87 ? 15.499 -2.912 15.661 1.00 77.56 87 VAL A CA 1
ATOM 691 C C . VAL A 1 87 ? 14.255 -3.130 16.521 1.00 77.56 87 VAL A C 1
ATOM 693 O O . VAL A 1 87 ? 13.243 -2.451 16.330 1.00 77.56 87 VAL A O 1
ATOM 696 N N . SER A 1 88 ? 14.336 -4.012 17.519 1.00 80.44 88 SER A N 1
ATOM 697 C CA . SER A 1 88 ? 13.235 -4.266 18.456 1.00 80.44 88 SER A CA 1
ATOM 698 C C . SER A 1 88 ? 12.885 -3.018 19.268 1.00 80.44 88 SER A C 1
ATOM 700 O O . SER A 1 88 ? 11.710 -2.680 19.433 1.00 80.44 88 SER A O 1
ATOM 702 N N . LEU A 1 89 ? 13.896 -2.273 19.724 1.00 85.50 89 LEU A N 1
ATOM 703 C CA . LEU A 1 89 ? 13.704 -1.006 20.421 1.00 85.50 89 LEU A CA 1
ATOM 704 C C . LEU A 1 89 ? 13.081 0.060 19.509 1.00 85.50 89 LEU A C 1
ATOM 706 O O . LEU A 1 89 ? 12.196 0.795 19.950 1.00 85.50 89 LEU A O 1
ATOM 710 N N . ALA A 1 90 ? 13.517 0.157 18.252 1.00 81.44 90 ALA A N 1
ATOM 711 C CA . ALA A 1 90 ? 12.955 1.088 17.276 1.00 81.44 90 ALA A CA 1
ATOM 712 C C . ALA A 1 90 ? 11.483 0.767 16.972 1.00 81.44 90 ALA A C 1
ATOM 714 O O . ALA A 1 90 ? 10.640 1.668 17.008 1.00 81.44 90 ALA A O 1
ATOM 715 N N . LYS A 1 91 ? 11.157 -0.517 16.771 1.00 83.44 91 LYS A N 1
ATOM 716 C CA . LYS A 1 91 ? 9.781 -1.005 16.614 1.00 83.44 91 LYS A CA 1
ATOM 717 C C . LYS A 1 91 ? 8.929 -0.662 17.837 1.00 83.44 91 LYS A C 1
ATOM 719 O O . LYS A 1 91 ? 7.858 -0.079 17.698 1.00 83.44 91 LYS A O 1
ATOM 724 N N . LYS A 1 92 ? 9.413 -0.940 19.048 1.00 87.75 92 LYS A N 1
ATOM 725 C CA . LYS A 1 92 ? 8.680 -0.592 20.271 1.00 87.75 92 LYS A CA 1
ATOM 726 C C . LYS A 1 92 ? 8.414 0.912 20.367 1.00 87.75 92 LYS A C 1
ATOM 728 O O . LYS A 1 92 ? 7.283 1.317 20.604 1.00 87.75 92 LYS A O 1
ATOM 733 N N . LYS A 1 93 ? 9.425 1.747 20.102 1.00 88.69 93 LYS A N 1
ATOM 734 C CA . LYS A 1 93 ? 9.284 3.212 20.117 1.00 88.69 93 LYS A CA 1
ATOM 735 C C . LYS A 1 93 ? 8.241 3.716 19.119 1.00 88.69 93 LYS A C 1
ATOM 737 O O . LYS A 1 93 ? 7.497 4.633 19.458 1.00 88.69 93 LYS A O 1
ATOM 742 N N . ILE A 1 94 ? 8.184 3.158 17.904 1.00 84.12 94 ILE A N 1
ATOM 743 C CA . ILE A 1 94 ? 7.209 3.613 16.903 1.00 84.12 94 ILE A CA 1
ATOM 744 C C . ILE A 1 94 ? 5.785 3.175 17.259 1.00 84.12 94 ILE A C 1
ATOM 746 O O . ILE A 1 94 ? 4.854 3.964 17.102 1.00 84.12 94 ILE A O 1
ATOM 750 N N . VAL A 1 95 ? 5.621 1.969 17.812 1.00 88.25 95 VAL A N 1
ATOM 751 C CA . VAL A 1 95 ? 4.336 1.486 18.339 1.00 88.25 95 VAL A CA 1
ATOM 752 C C . VAL A 1 95 ? 3.875 2.366 19.499 1.00 88.25 95 VAL A C 1
ATOM 754 O O . VAL A 1 95 ? 2.767 2.896 19.454 1.00 88.25 95 VAL A O 1
ATOM 757 N N . ASP A 1 96 ? 4.740 2.613 20.487 1.00 91.12 96 ASP A N 1
ATOM 758 C CA . ASP A 1 96 ? 4.444 3.488 21.627 1.00 91.12 96 ASP A CA 1
ATOM 759 C C . ASP A 1 96 ? 4.064 4.903 21.160 1.00 91.12 96 ASP A C 1
ATOM 761 O O . ASP A 1 96 ? 3.119 5.503 21.680 1.00 91.12 96 ASP A O 1
ATOM 765 N N . TRP A 1 97 ? 4.750 5.426 20.138 1.00 88.81 97 TRP A N 1
ATOM 766 C CA . TRP A 1 97 ? 4.425 6.718 19.539 1.00 88.81 97 TRP A CA 1
ATOM 767 C C . TRP A 1 97 ? 3.030 6.732 18.902 1.00 88.81 97 TRP A C 1
ATOM 769 O O . TRP A 1 97 ? 2.239 7.624 19.212 1.00 88.81 97 TRP A O 1
ATOM 779 N N . PHE A 1 98 ? 2.687 5.738 18.073 1.00 86.56 98 PHE A N 1
ATOM 780 C CA . PHE A 1 98 ? 1.346 5.621 17.488 1.00 86.56 98 PHE A CA 1
ATOM 781 C C . PHE A 1 98 ? 0.267 5.492 18.564 1.00 86.56 98 PHE A C 1
ATOM 783 O O . PHE A 1 98 ? -0.752 6.180 18.499 1.00 86.56 98 PHE A O 1
ATOM 790 N N . MET A 1 99 ? 0.506 4.671 19.586 1.00 89.81 99 MET A N 1
ATOM 791 C CA . MET A 1 99 ? -0.412 4.520 20.715 1.00 89.81 99 MET A CA 1
ATOM 792 C C . MET A 1 99 ? -0.554 5.819 21.515 1.00 89.81 99 MET A C 1
ATOM 794 O O . MET A 1 99 ? -1.634 6.107 22.027 1.00 89.81 99 MET A O 1
ATOM 798 N N . GLY A 1 100 ? 0.490 6.647 21.568 1.00 89.19 100 GLY A N 1
ATOM 799 C CA . GLY A 1 100 ? 0.454 7.991 22.145 1.00 89.19 100 GLY A CA 1
ATOM 800 C C . GLY A 1 100 ? -0.396 8.997 21.359 1.00 89.19 100 GLY A C 1
ATOM 801 O O . GLY A 1 100 ? -0.895 9.954 21.952 1.00 89.19 100 GLY A O 1
ATOM 802 N N . LEU A 1 101 ? -0.619 8.786 20.053 1.00 86.88 101 LEU A N 1
ATOM 803 C CA . LEU A 1 101 ? -1.519 9.626 19.245 1.00 86.88 101 LEU A CA 1
ATOM 804 C C . LEU A 1 101 ? -3.000 9.395 19.583 1.00 86.88 101 LEU A C 1
ATOM 806 O O . LEU A 1 101 ? -3.839 10.256 19.300 1.00 86.88 101 LEU A O 1
ATOM 810 N N . ARG A 1 102 ? -3.330 8.248 20.190 1.00 89.38 102 ARG A N 1
ATOM 811 C CA . ARG A 1 102 ? -4.690 7.874 20.589 1.00 89.38 102 ARG A CA 1
ATOM 812 C C . ARG A 1 102 ? -5.193 8.795 21.703 1.00 89.38 102 ARG A C 1
ATOM 814 O O . ARG A 1 102 ? -4.684 8.792 22.826 1.00 89.38 102 ARG A O 1
ATOM 821 N N . ARG A 1 103 ? -6.247 9.564 21.424 1.00 87.19 103 ARG A N 1
ATOM 822 C CA . ARG A 1 103 ? -6.871 10.455 22.416 1.00 87.19 103 ARG A CA 1
ATOM 823 C C . ARG A 1 103 ? -7.598 9.658 23.499 1.00 87.19 103 ARG A C 1
ATOM 825 O O . ARG A 1 103 ? -8.344 8.722 23.213 1.00 87.19 103 ARG A O 1
ATOM 832 N N . LYS A 1 104 ? -7.412 10.072 24.754 1.00 83.31 104 LYS A N 1
ATOM 833 C CA . LYS A 1 104 ? -8.108 9.507 25.919 1.00 83.31 104 LYS A CA 1
ATOM 834 C C . LYS A 1 104 ? -9.460 10.201 26.122 1.00 83.31 104 LYS A C 1
ATOM 836 O O . LYS A 1 104 ? -9.582 11.398 25.889 1.00 83.31 104 LYS A O 1
ATOM 841 N N . GLY A 1 105 ? -10.459 9.453 26.591 1.00 69.19 105 GLY A N 1
ATOM 842 C CA . GLY A 1 105 ? -11.731 10.008 27.077 1.00 69.19 105 GLY A CA 1
ATOM 843 C C . GLY A 1 105 ? -12.804 10.316 26.024 1.00 69.19 105 GLY A C 1
ATOM 844 O O . GLY A 1 105 ? -13.918 10.653 26.408 1.00 69.19 105 GLY A O 1
ATOM 845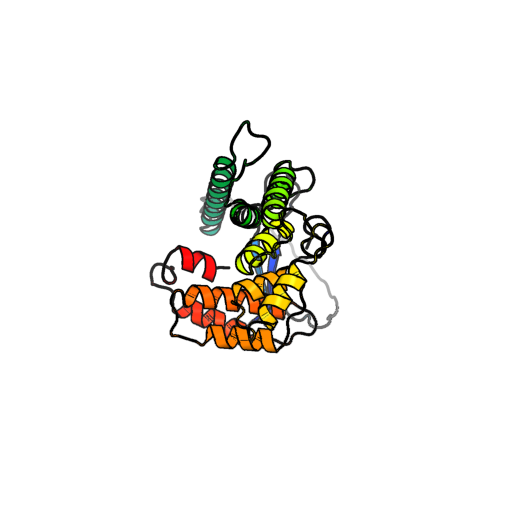 N N . THR A 1 106 ? -12.533 10.165 24.723 1.00 70.50 106 THR A N 1
ATOM 846 C CA . THR A 1 106 ? -13.564 10.286 23.675 1.00 70.50 106 THR A CA 1
ATOM 847 C C . THR A 1 106 ? -13.957 8.908 23.149 1.00 70.50 106 THR A C 1
ATOM 849 O O . THR A 1 106 ? -13.095 8.061 22.938 1.00 70.50 106 THR A O 1
ATOM 852 N N . GLN A 1 107 ? -15.254 8.651 22.940 1.00 64.19 107 GLN A N 1
ATOM 853 C CA . GLN A 1 107 ? -15.704 7.392 22.320 1.00 64.19 107 GLN A CA 1
ATOM 854 C C . GLN A 1 107 ? -15.476 7.376 20.800 1.00 64.19 107 GLN A C 1
ATOM 856 O O . GLN A 1 107 ? -15.290 6.313 20.221 1.00 64.19 107 GLN A O 1
ATOM 861 N N . THR A 1 108 ? -15.431 8.550 20.164 1.00 69.62 108 THR A N 1
ATOM 862 C CA . THR A 1 108 ? -15.166 8.729 18.729 1.00 69.62 108 THR A CA 1
ATOM 863 C C . THR A 1 108 ? -13.988 9.682 18.511 1.00 69.62 108 THR A C 1
ATOM 865 O O . THR A 1 108 ? -13.601 10.424 19.421 1.00 69.62 108 THR A O 1
ATOM 868 N N . LYS A 1 109 ? -13.409 9.678 17.301 1.00 80.62 109 LYS A N 1
ATOM 869 C CA . LYS A 1 109 ? -12.290 10.560 16.905 1.00 80.62 109 LYS A CA 1
ATOM 870 C C . LYS A 1 109 ? -11.033 10.381 17.772 1.00 80.62 109 LYS A C 1
ATOM 872 O O . LYS A 1 109 ? -10.346 11.362 18.073 1.00 80.62 109 LYS A O 1
ATOM 877 N N . LYS A 1 110 ? -10.756 9.146 18.201 1.00 87.44 110 LYS A N 1
ATOM 878 C CA . LYS A 1 110 ? -9.582 8.797 19.011 1.00 87.44 110 LYS A CA 1
ATOM 879 C C . LYS A 1 110 ? -8.297 8.930 18.204 1.00 87.44 110 LYS A C 1
ATOM 881 O O . LYS A 1 110 ? -7.298 9.398 18.742 1.00 87.44 110 LYS A O 1
ATOM 886 N N . TRP A 1 111 ? -8.346 8.552 16.930 1.00 88.31 11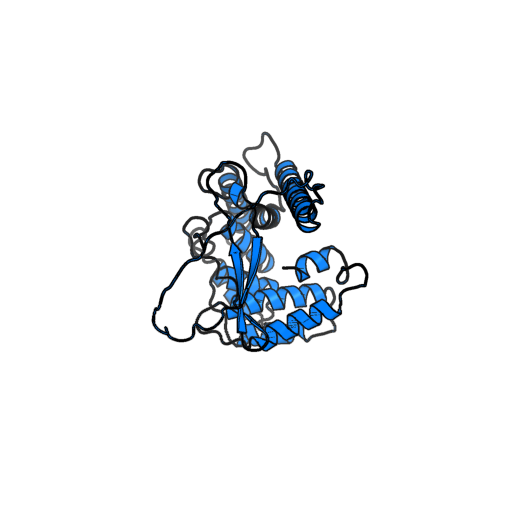1 TRP A N 1
ATOM 887 C CA . TRP A 1 111 ? -7.180 8.469 16.046 1.00 88.31 111 TRP A CA 1
ATOM 888 C C . TRP A 1 111 ? -7.100 9.632 15.051 1.00 88.31 111 TRP A C 1
ATOM 890 O O . TRP A 1 111 ? -6.021 9.993 14.582 1.00 88.31 111 TRP A O 1
ATOM 900 N N . GLY A 1 112 ? -8.234 10.278 14.768 1.00 87.50 112 GLY A N 1
ATOM 901 C CA . GLY A 1 112 ? -8.292 11.484 13.950 1.00 87.50 112 GLY A CA 1
ATOM 902 C C . GLY A 1 112 ? -8.221 11.204 12.447 1.00 87.50 112 GLY A C 1
ATOM 903 O O . GLY A 1 112 ? -8.393 10.085 11.977 1.00 87.50 112 GLY A O 1
ATOM 904 N N . HIS A 1 113 ? -7.988 12.254 11.659 1.00 85.81 113 HIS A N 1
ATOM 905 C CA . HIS A 1 113 ? -8.122 12.203 10.196 1.00 85.81 113 HIS A CA 1
ATOM 906 C C . HIS A 1 113 ? -7.036 11.383 9.473 1.00 85.81 113 HIS A C 1
ATOM 908 O O . HIS A 1 113 ? -7.211 11.037 8.309 1.00 85.81 113 HIS A O 1
ATOM 914 N N . GLN A 1 114 ? -5.913 11.089 10.138 1.00 86.31 114 GLN A N 1
ATOM 915 C CA . GLN A 1 114 ? -4.838 10.244 9.595 1.00 86.31 114 GLN A CA 1
ATOM 916 C C . GLN A 1 114 ? -5.025 8.761 9.934 1.00 86.31 114 GLN A C 1
ATOM 918 O O . GLN A 1 114 ? -4.165 7.951 9.586 1.00 86.31 114 GLN A O 1
ATOM 923 N N . LEU A 1 115 ? -6.137 8.399 10.588 1.00 91.81 115 LEU A N 1
ATOM 924 C CA . LEU A 1 115 ? -6.431 7.035 11.017 1.00 91.81 115 LEU A CA 1
ATOM 925 C C . LEU A 1 115 ? -6.169 5.978 9.931 1.00 91.81 115 LEU A C 1
ATOM 927 O O . LEU A 1 115 ? -5.492 5.009 10.258 1.00 91.81 115 LEU A O 1
ATOM 931 N N . PRO A 1 116 ? -6.576 6.143 8.655 1.00 90.31 116 PRO A N 1
ATOM 932 C CA . PRO A 1 116 ? -6.286 5.128 7.645 1.00 90.31 116 PRO A CA 1
ATOM 933 C C . PRO A 1 116 ? -4.794 4.801 7.490 1.00 90.31 116 PRO A C 1
ATOM 935 O O . PRO A 1 116 ? -4.411 3.641 7.381 1.00 90.31 116 PRO A O 1
ATOM 938 N N . ARG A 1 117 ? -3.928 5.821 7.544 1.00 87.62 117 ARG A N 1
ATOM 939 C CA . ARG A 1 117 ? -2.473 5.641 7.444 1.00 87.62 117 ARG A CA 1
ATOM 940 C C . ARG A 1 117 ? -1.887 5.067 8.728 1.00 87.62 117 ARG A C 1
ATOM 942 O O . ARG A 1 117 ? -1.002 4.223 8.663 1.00 87.62 117 ARG A O 1
ATOM 949 N N . ILE A 1 118 ? -2.387 5.525 9.877 1.00 90.06 118 ILE A N 1
ATOM 950 C CA . ILE A 1 118 ? -1.975 5.030 11.195 1.00 90.06 118 ILE A CA 1
ATOM 951 C C . ILE A 1 118 ? -2.309 3.544 11.332 1.00 90.06 118 ILE A C 1
ATOM 953 O O . ILE A 1 118 ? -1.461 2.793 11.789 1.00 90.06 118 ILE A O 1
ATOM 957 N N . ALA A 1 119 ? -3.499 3.116 10.905 1.00 90.25 119 ALA A N 1
ATOM 958 C CA . ALA A 1 119 ? -3.930 1.724 10.991 1.00 90.25 119 ALA A CA 1
ATOM 959 C C . ALA A 1 119 ? -2.983 0.795 10.220 1.00 90.25 119 ALA A C 1
ATOM 961 O O . ALA A 1 119 ? -2.470 -0.163 10.788 1.00 90.25 119 ALA A O 1
ATOM 962 N N . VAL A 1 120 ? -2.680 1.121 8.958 1.00 88.56 120 VAL A N 1
ATOM 963 C CA . VAL A 1 120 ? -1.756 0.327 8.131 1.00 88.56 120 VAL A CA 1
ATOM 964 C C . VAL A 1 120 ? -0.342 0.338 8.712 1.00 88.56 120 VAL A C 1
ATOM 966 O O . VAL A 1 120 ? 0.276 -0.714 8.841 1.00 88.56 120 VAL A O 1
ATOM 969 N N . ALA A 1 121 ? 0.171 1.507 9.108 1.00 87.50 121 ALA A N 1
ATOM 970 C CA . ALA A 1 121 ? 1.517 1.612 9.667 1.00 87.50 121 ALA A CA 1
ATOM 971 C C . ALA A 1 121 ? 1.660 0.862 11.001 1.00 87.50 121 ALA A C 1
ATOM 973 O O . ALA A 1 121 ? 2.663 0.185 11.214 1.00 87.50 121 ALA A O 1
ATOM 974 N N . LEU A 1 122 ? 0.656 0.950 11.880 1.00 87.75 122 LEU A N 1
ATOM 975 C CA . LEU A 1 122 ? 0.642 0.224 13.147 1.00 87.75 122 LEU A CA 1
ATOM 976 C C . LEU A 1 122 ? 0.546 -1.282 12.909 1.00 87.75 122 LEU A C 1
ATOM 978 O O . LEU A 1 122 ? 1.261 -2.019 13.570 1.00 87.75 122 LEU A O 1
ATOM 982 N N . PHE A 1 123 ? -0.268 -1.731 11.949 1.00 87.62 123 PHE A N 1
ATOM 983 C CA . PHE A 1 123 ? -0.380 -3.149 11.598 1.00 87.62 123 PHE A CA 1
ATOM 984 C C . PHE A 1 123 ? 0.947 -3.727 11.095 1.00 87.62 123 PHE A C 1
ATOM 986 O O . PHE A 1 123 ? 1.365 -4.797 11.533 1.00 87.62 123 PHE A O 1
ATOM 993 N N . LEU A 1 124 ? 1.636 -3.005 10.204 1.00 84.25 124 LEU A N 1
ATOM 994 C CA . LEU A 1 124 ? 2.942 -3.420 9.683 1.00 84.25 124 LEU A CA 1
ATOM 995 C C . LEU A 1 124 ? 4.028 -3.405 10.766 1.00 84.25 124 LEU A C 1
ATOM 997 O O . LEU A 1 124 ? 4.917 -4.254 10.758 1.00 84.25 124 LEU A O 1
ATOM 1001 N N . ALA A 1 125 ? 3.961 -2.457 11.704 1.00 84.69 125 ALA A N 1
ATOM 1002 C CA . ALA A 1 125 ? 4.888 -2.401 12.826 1.00 84.69 125 ALA A CA 1
ATOM 1003 C C . ALA A 1 125 ? 4.612 -3.514 13.845 1.00 84.69 125 ALA A C 1
ATOM 1005 O O . ALA A 1 125 ? 5.550 -4.140 14.337 1.00 84.69 125 ALA A O 1
ATOM 1006 N N . ASP A 1 126 ? 3.345 -3.767 14.168 1.00 82.06 126 ASP A N 1
ATOM 1007 C CA . ASP A 1 126 ? 2.928 -4.693 15.208 1.00 82.06 126 ASP A CA 1
ATOM 1008 C C . ASP A 1 126 ? 1.534 -5.293 14.961 1.00 82.06 126 ASP A C 1
ATOM 1010 O O . ASP A 1 126 ? 0.493 -4.664 15.175 1.00 82.06 126 ASP A O 1
ATOM 1014 N N . GLN A 1 127 ? 1.526 -6.566 14.575 1.00 81.88 127 GLN A N 1
ATOM 1015 C CA . GLN A 1 127 ? 0.305 -7.319 14.305 1.00 81.88 127 GLN A CA 1
ATOM 1016 C C . GLN A 1 127 ? -0.440 -7.728 15.587 1.00 81.88 127 GLN A C 1
ATOM 1018 O O . GLN A 1 127 ? -1.634 -8.018 15.521 1.00 81.88 127 GLN A O 1
ATOM 1023 N N . GLU A 1 128 ? 0.206 -7.718 16.762 1.00 81.31 128 GLU A N 1
ATOM 1024 C CA . GLU A 1 128 ? -0.428 -8.108 18.033 1.00 81.31 128 GLU A CA 1
ATOM 1025 C C . GLU A 1 128 ? -1.593 -7.172 18.401 1.00 81.31 128 GLU A C 1
ATOM 1027 O O . GLU A 1 128 ? -2.624 -7.598 18.930 1.00 81.31 128 GLU A O 1
ATOM 1032 N N . ASN A 1 129 ? -1.492 -5.894 18.022 1.00 78.19 129 ASN A N 1
ATOM 1033 C CA . ASN A 1 129 ? -2.559 -4.907 18.192 1.00 78.19 129 ASN A CA 1
ATOM 1034 C C . ASN A 1 129 ? -3.819 -5.173 17.344 1.00 78.19 129 ASN A C 1
ATOM 1036 O O . ASN A 1 129 ? -4.871 -4.582 17.606 1.00 78.19 129 ASN A O 1
ATOM 1040 N N . PHE A 1 130 ? -3.723 -6.068 16.359 1.00 79.94 130 PHE A N 1
ATOM 1041 C CA . PHE A 1 130 ? -4.783 -6.395 15.403 1.00 79.94 130 PHE A CA 1
ATOM 1042 C C . PHE A 1 130 ? -5.325 -7.817 15.562 1.00 79.94 130 PHE A C 1
ATOM 1044 O O . PHE A 1 130 ? -6.157 -8.262 14.772 1.00 79.94 130 PHE A O 1
ATOM 1051 N N . GLN A 1 131 ? -4.900 -8.525 16.609 1.00 76.31 131 GLN A N 1
ATOM 1052 C CA . GLN A 1 131 ? -5.474 -9.815 16.964 1.00 76.31 131 GLN A CA 1
ATOM 1053 C C . GLN A 1 131 ? -6.927 -9.672 17.432 1.00 76.31 131 GLN A C 1
ATOM 1055 O O . GLN A 1 131 ? -7.336 -8.664 18.022 1.00 76.31 131 GLN A O 1
ATOM 1060 N N . LEU A 1 132 ? -7.715 -10.720 17.184 1.00 68.56 132 LEU A N 1
ATOM 1061 C CA . LEU A 1 132 ? -9.111 -10.779 17.602 1.00 68.56 132 LEU A CA 1
ATOM 1062 C C . LEU A 1 132 ? -9.211 -10.602 19.128 1.00 68.56 132 LEU A C 1
ATOM 1064 O O . LEU A 1 132 ? -8.496 -11.252 19.884 1.00 68.56 132 LEU A O 1
ATOM 1068 N N . GLY A 1 133 ? -10.104 -9.723 19.585 1.00 69.88 133 GLY A N 1
ATOM 1069 C CA . GLY A 1 133 ? -10.271 -9.410 21.011 1.00 69.88 133 GLY A CA 1
ATOM 1070 C C . GLY A 1 133 ? -9.435 -8.227 21.512 1.00 69.88 133 GLY A C 1
ATOM 1071 O O . GLY A 1 133 ? -9.682 -7.745 22.618 1.00 69.88 133 GLY A O 1
ATOM 1072 N N . ASN A 1 134 ? -8.515 -7.686 20.706 1.00 82.31 134 ASN A N 1
ATOM 1073 C CA . ASN A 1 134 ? -7.853 -6.428 21.034 1.00 82.31 134 ASN A CA 1
ATOM 1074 C C . ASN A 1 134 ? -8.794 -5.236 20.777 1.00 82.31 134 ASN A C 1
ATOM 1076 O O . ASN A 1 134 ? -9.322 -5.058 19.681 1.00 82.31 134 ASN A O 1
ATOM 1080 N N . SER A 1 135 ? -8.990 -4.376 21.780 1.00 84.06 135 SER A N 1
ATOM 1081 C CA . SER A 1 135 ? -9.839 -3.181 21.636 1.00 84.06 135 SER A CA 1
ATOM 1082 C C . SER A 1 135 ? -9.359 -2.210 20.546 1.00 84.06 135 SER A C 1
ATOM 1084 O O . SER A 1 135 ? -10.178 -1.495 19.973 1.00 84.06 135 SER A O 1
ATOM 1086 N N . THR A 1 136 ? -8.058 -2.194 20.227 1.00 87.56 136 THR A N 1
ATOM 1087 C CA . THR A 1 136 ? -7.465 -1.291 19.231 1.00 87.56 136 THR A CA 1
ATOM 1088 C C . THR A 1 136 ? -8.069 -1.509 17.845 1.00 87.56 136 THR A C 1
ATOM 1090 O O . THR A 1 136 ? -8.518 -0.540 17.230 1.00 87.56 136 THR A O 1
ATOM 1093 N N . VAL A 1 137 ? -8.160 -2.760 17.373 1.00 85.94 137 VAL A N 1
ATOM 1094 C CA . VAL A 1 137 ? -8.706 -3.050 16.037 1.00 85.94 137 VAL A CA 1
ATOM 1095 C C . VAL A 1 137 ? -10.184 -2.686 15.934 1.00 85.94 137 VAL A C 1
ATOM 1097 O O . VAL A 1 137 ? -10.605 -2.092 14.945 1.00 85.94 137 VAL A O 1
ATOM 1100 N N . TYR A 1 138 ? -10.960 -2.944 16.991 1.00 86.62 138 TYR A N 1
ATOM 1101 C CA . TYR A 1 138 ? -12.378 -2.588 17.047 1.00 86.62 138 TYR A CA 1
ATOM 1102 C C . TYR A 1 138 ? -12.590 -1.069 17.008 1.00 86.62 138 TYR A C 1
ATOM 1104 O O . TYR A 1 138 ? -13.469 -0.566 16.302 1.00 86.62 138 TYR A O 1
ATOM 1112 N N . GLU A 1 139 ? -11.762 -0.319 17.738 1.00 89.25 139 GLU A N 1
ATOM 1113 C CA . GLU A 1 139 ? -11.794 1.143 17.725 1.00 89.25 139 GLU A CA 1
ATOM 1114 C C . GLU A 1 139 ? -11.445 1.711 16.350 1.00 89.25 139 GLU A C 1
ATOM 1116 O O . GLU A 1 139 ? -12.152 2.592 15.857 1.00 89.25 139 GLU A O 1
ATOM 1121 N N . MET A 1 140 ? -10.378 1.203 15.725 1.00 90.50 140 MET A N 1
ATOM 1122 C CA . MET A 1 140 ? -9.966 1.636 14.391 1.00 90.50 140 MET A CA 1
ATOM 1123 C C . MET A 1 140 ? -11.032 1.308 13.346 1.00 90.50 140 MET A C 1
ATOM 1125 O O . MET A 1 140 ? -11.399 2.189 12.576 1.00 90.50 140 MET A O 1
ATOM 1129 N N . ASN A 1 141 ? -11.582 0.093 13.364 1.00 91.19 141 ASN A N 1
ATOM 1130 C CA . ASN A 1 141 ? -12.689 -0.324 12.504 1.00 91.19 141 ASN A CA 1
ATOM 1131 C C . ASN A 1 141 ? -13.885 0.632 12.625 1.00 91.19 141 ASN A C 1
ATOM 1133 O O . ASN A 1 141 ? -14.338 1.204 11.629 1.00 91.19 141 ASN A O 1
ATOM 1137 N N . THR A 1 142 ? -14.357 0.851 13.856 1.00 90.62 142 THR A N 1
ATOM 1138 C CA . THR A 1 142 ? -15.522 1.700 14.129 1.00 90.62 142 THR A CA 1
ATOM 1139 C C . THR A 1 142 ? -15.297 3.119 13.607 1.00 90.62 142 THR A C 1
ATOM 1141 O O . THR A 1 142 ? -16.153 3.687 12.928 1.00 90.62 142 THR A O 1
ATOM 1144 N N . GLU A 1 143 ? -14.131 3.706 13.886 1.00 92.88 143 GLU A N 1
ATOM 1145 C CA . GLU A 1 143 ? -13.835 5.075 13.473 1.00 92.88 143 GLU A CA 1
ATOM 1146 C C . GLU A 1 143 ? -13.601 5.195 11.957 1.00 92.88 143 GLU A C 1
ATOM 1148 O O . GLU A 1 143 ? -14.107 6.143 11.356 1.00 92.88 143 GLU A O 1
ATOM 1153 N N . LEU A 1 144 ? -12.922 4.234 11.317 1.00 93.00 144 LEU A N 1
ATOM 1154 C CA . LEU A 1 144 ? -12.771 4.173 9.855 1.00 93.00 144 LEU A CA 1
ATOM 1155 C C . LEU A 1 144 ? -14.130 4.112 9.162 1.00 93.00 144 LEU A C 1
ATOM 1157 O O . LEU A 1 144 ? -14.387 4.875 8.231 1.00 93.00 144 LEU A O 1
ATOM 1161 N N . THR A 1 145 ? -15.010 3.247 9.663 1.00 92.75 145 THR A N 1
ATOM 1162 C CA . THR A 1 145 ? -16.369 3.080 9.155 1.00 92.75 145 THR A CA 1
ATOM 1163 C C . THR A 1 145 ? -17.155 4.385 9.249 1.00 92.75 145 THR A C 1
ATOM 1165 O O . THR A 1 145 ? -17.721 4.831 8.254 1.00 92.75 145 THR A O 1
ATOM 1168 N N . ILE A 1 146 ? -17.138 5.059 10.405 1.00 91.69 146 ILE A N 1
ATOM 1169 C CA . ILE A 1 146 ? -17.819 6.352 10.581 1.00 91.69 146 ILE A CA 1
ATOM 1170 C C . ILE A 1 146 ? -17.241 7.419 9.639 1.00 91.69 146 ILE A C 1
ATOM 1172 O O . ILE A 1 146 ? -18.003 8.165 9.020 1.00 91.69 146 ILE A O 1
ATOM 1176 N N . GLN A 1 147 ? -15.910 7.504 9.512 1.00 91.25 147 GLN A N 1
ATOM 1177 C CA . GLN A 1 147 ? -15.265 8.477 8.624 1.00 91.25 147 GLN A CA 1
ATOM 1178 C C . GLN A 1 147 ? -15.658 8.251 7.158 1.00 91.25 147 GLN A C 1
ATOM 1180 O O . GLN A 1 147 ? -15.954 9.216 6.449 1.00 91.25 147 GLN A O 1
ATOM 1185 N N . LEU A 1 148 ? -15.703 6.994 6.712 1.00 92.31 148 LEU A N 1
ATOM 1186 C CA . LEU A 1 148 ? -16.046 6.662 5.334 1.00 92.31 148 LEU A CA 1
ATOM 1187 C C . LEU A 1 148 ? -17.541 6.844 5.045 1.00 92.31 148 LEU A C 1
ATOM 1189 O O . LEU A 1 148 ? -17.895 7.455 4.039 1.00 92.31 148 LEU A O 1
ATOM 1193 N N . LEU A 1 149 ? -18.423 6.417 5.956 1.00 91.44 149 LEU A N 1
ATOM 1194 C CA . LEU A 1 149 ? -19.867 6.650 5.840 1.00 91.44 149 LEU A CA 1
ATOM 1195 C C . LEU A 1 149 ? -20.196 8.144 5.793 1.00 91.44 149 LEU A C 1
ATOM 1197 O O . LEU A 1 149 ? -21.038 8.560 5.004 1.00 91.44 149 LEU A O 1
ATOM 1201 N N . SER A 1 150 ? -19.498 8.970 6.579 1.00 90.50 150 SER A N 1
ATOM 1202 C CA . SER A 1 150 ? -19.655 10.426 6.522 1.00 90.50 150 SER A CA 1
ATOM 1203 C C . SER A 1 150 ? -19.284 11.003 5.151 1.00 90.50 150 SER A C 1
ATOM 1205 O O . SER A 1 150 ? -19.933 11.947 4.711 1.00 90.50 150 SER A O 1
ATOM 1207 N N . LYS A 1 151 ? -18.284 10.440 4.460 1.00 89.81 151 LYS A N 1
ATOM 1208 C CA . LYS A 1 151 ? -17.906 10.850 3.094 1.00 89.81 151 LYS A CA 1
ATOM 1209 C C . LYS A 1 151 ? -18.927 10.426 2.036 1.00 89.81 151 LYS A C 1
ATOM 1211 O O . LYS A 1 151 ? -19.018 11.076 1.002 1.00 89.81 151 LYS A O 1
ATOM 1216 N N . LEU A 1 152 ? -19.677 9.359 2.303 1.00 88.62 152 LEU A N 1
ATOM 1217 C CA . LEU A 1 152 ? -20.730 8.827 1.434 1.00 88.62 152 LEU A CA 1
ATOM 1218 C C . LEU A 1 152 ? -22.098 9.502 1.649 1.00 88.62 152 LEU A C 1
ATOM 1220 O O . LEU A 1 152 ? -23.047 9.231 0.908 1.00 88.62 152 LEU A O 1
ATOM 1224 N N . GLN A 1 153 ? -22.232 10.372 2.656 1.00 85.56 153 GLN A N 1
ATOM 1225 C CA . GLN A 1 153 ? -23.480 11.093 2.908 1.00 85.56 153 GLN A CA 1
ATOM 1226 C C . GLN A 1 153 ? -23.912 11.905 1.679 1.00 85.56 153 GLN A C 1
ATOM 1228 O O . GLN A 1 153 ? -23.098 12.525 1.000 1.00 85.56 153 GLN A O 1
ATOM 1233 N N . GLY A 1 154 ? -25.217 11.900 1.395 1.00 74.00 154 GLY A N 1
ATOM 1234 C CA . GLY A 1 154 ? -25.788 12.607 0.244 1.00 74.00 154 GLY A CA 1
ATOM 1235 C C . GLY A 1 154 ? -25.662 11.870 -1.094 1.00 74.00 154 GLY A C 1
ATOM 1236 O O . GLY A 1 154 ? -25.853 12.493 -2.132 1.00 74.00 154 GLY A O 1
ATOM 1237 N N . GLY A 1 155 ? -25.347 10.568 -1.089 1.00 71.62 155 GLY A N 1
ATOM 1238 C CA . GLY A 1 155 ? -25.252 9.757 -2.311 1.00 71.62 155 GLY A CA 1
ATOM 1239 C C . GLY A 1 155 ? -23.974 9.999 -3.118 1.00 71.62 155 GLY A C 1
ATOM 1240 O O . GLY A 1 155 ? -23.910 9.630 -4.287 1.00 71.62 155 GLY A O 1
ATOM 1241 N N . GLY A 1 156 ? -22.968 10.631 -2.508 1.00 76.19 156 GLY A N 1
ATOM 1242 C CA . GLY A 1 156 ? -21.692 10.916 -3.153 1.00 76.19 156 GLY A CA 1
ATOM 1243 C C . GLY A 1 156 ? -20.874 9.655 -3.440 1.00 76.19 156 GLY A C 1
ATOM 1244 O O . GLY A 1 156 ? -20.942 8.667 -2.711 1.00 76.19 156 GLY A O 1
ATOM 1245 N N . HIS A 1 157 ? -20.065 9.716 -4.496 1.00 84.69 157 HIS A N 1
ATOM 1246 C CA . HIS A 1 157 ? -19.040 8.716 -4.790 1.00 84.69 157 HIS A CA 1
ATOM 1247 C C . HIS A 1 157 ? -17.745 9.045 -4.040 1.00 84.69 157 HIS A C 1
ATOM 1249 O O . HIS A 1 157 ? -17.389 10.218 -3.872 1.00 84.69 157 HIS A O 1
ATOM 1255 N N . LEU A 1 158 ? -17.023 8.014 -3.602 1.00 90.25 158 LEU A N 1
ATOM 1256 C CA . LEU A 1 158 ? -15.696 8.196 -3.021 1.00 90.25 158 LEU A CA 1
ATOM 1257 C C . LEU A 1 158 ? -14.706 8.571 -4.118 1.00 90.25 158 LEU A C 1
ATOM 1259 O O . LEU A 1 158 ? -14.727 8.024 -5.214 1.00 90.25 158 LEU A O 1
ATOM 1263 N N . LYS A 1 159 ? -13.806 9.509 -3.820 1.00 89.25 159 LYS A N 1
ATOM 1264 C CA . LYS A 1 159 ? -12.729 9.847 -4.753 1.00 89.25 159 LYS A CA 1
ATOM 1265 C C . LYS A 1 159 ? -11.726 8.701 -4.787 1.00 89.25 159 LYS A C 1
ATOM 1267 O O . LYS A 1 159 ? -11.419 8.140 -3.738 1.00 89.25 159 LYS A O 1
ATOM 1272 N N . ARG A 1 160 ? -11.082 8.480 -5.934 1.00 88.50 160 ARG A N 1
ATOM 1273 C CA . ARG A 1 160 ? -9.970 7.526 -6.081 1.00 88.50 160 ARG A CA 1
ATOM 1274 C C . ARG A 1 160 ? -8.958 7.568 -4.933 1.00 88.50 160 ARG A C 1
ATOM 1276 O O . ARG A 1 160 ? -8.683 6.551 -4.317 1.00 88.50 160 ARG A O 1
ATOM 1283 N N . ARG A 1 161 ? -8.487 8.766 -4.561 1.00 87.00 161 ARG A N 1
ATOM 1284 C CA . ARG A 1 161 ? -7.563 8.959 -3.426 1.00 87.00 161 ARG A CA 1
ATOM 1285 C C . ARG A 1 161 ? -8.124 8.440 -2.097 1.00 87.00 161 ARG A C 1
ATOM 1287 O O . ARG A 1 161 ? -7.359 7.928 -1.286 1.00 87.00 161 ARG A O 1
ATOM 1294 N N . ASP A 1 162 ? -9.418 8.638 -1.847 1.00 91.56 162 ASP A N 1
ATOM 1295 C CA . ASP A 1 162 ? -10.066 8.116 -0.645 1.00 91.56 162 ASP A CA 1
ATOM 1296 C C . ASP A 1 162 ? -10.102 6.582 -0.712 1.00 91.56 162 ASP A C 1
ATOM 1298 O O . ASP A 1 162 ? -9.635 5.937 0.221 1.00 91.56 162 ASP A O 1
ATOM 1302 N N . LEU A 1 163 ? -10.525 5.994 -1.837 1.00 94.50 163 LEU A N 1
ATOM 1303 C CA . LEU A 1 163 ? -10.518 4.538 -2.035 1.00 94.50 163 LEU A CA 1
ATOM 1304 C C . LEU A 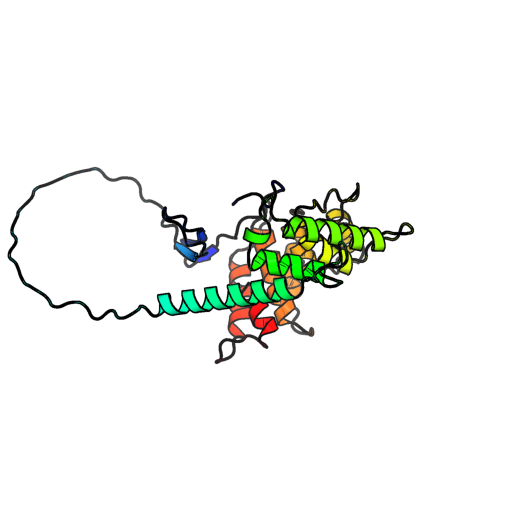1 163 ? -9.126 3.932 -1.785 1.00 94.50 163 LEU A C 1
ATOM 1306 O O . LEU A 1 163 ? -8.990 3.023 -0.968 1.00 94.50 163 LEU A O 1
ATOM 1310 N N . SER A 1 164 ? -8.071 4.495 -2.383 1.00 92.00 164 SER A N 1
ATOM 1311 C CA . SER A 1 164 ? -6.697 3.983 -2.245 1.00 92.00 164 SER A CA 1
ATOM 1312 C C . SER A 1 164 ? -6.155 4.030 -0.816 1.00 92.00 164 SER A C 1
ATOM 1314 O O . SER A 1 164 ? -5.254 3.275 -0.472 1.00 92.00 164 SER A O 1
ATOM 1316 N N . ILE A 1 165 ? -6.661 4.932 0.025 1.00 91.31 165 ILE A N 1
ATOM 1317 C CA . ILE A 1 165 ? -6.202 5.075 1.412 1.00 91.31 165 ILE A CA 1
ATOM 1318 C C . ILE A 1 165 ? -7.073 4.251 2.368 1.00 91.31 165 ILE A C 1
ATOM 1320 O O . ILE A 1 165 ? -6.556 3.697 3.337 1.00 91.31 165 ILE A O 1
ATOM 1324 N N . TYR A 1 166 ? -8.381 4.164 2.116 1.00 95.31 166 TYR A N 1
ATOM 1325 C CA . TYR A 1 166 ? -9.311 3.470 3.004 1.00 95.31 166 TYR A CA 1
ATOM 1326 C C . TYR A 1 166 ? -9.332 1.960 2.785 1.00 95.31 166 TYR A C 1
ATOM 1328 O O . TYR A 1 166 ? -9.401 1.244 3.774 1.00 95.31 166 TYR A O 1
ATOM 1336 N N . ILE A 1 167 ? -9.214 1.457 1.552 1.00 95.62 167 ILE A N 1
ATOM 1337 C CA . ILE A 1 167 ? -9.181 0.008 1.286 1.00 95.62 167 ILE A CA 1
ATOM 1338 C C . ILE A 1 167 ? -8.117 -0.711 2.138 1.00 95.62 167 ILE A C 1
ATOM 1340 O O . ILE A 1 167 ? -8.497 -1.596 2.906 1.00 95.62 167 ILE A O 1
ATOM 1344 N N . PRO A 1 168 ? -6.820 -0.334 2.112 1.00 93.75 168 PRO A N 1
ATOM 1345 C CA . PRO A 1 168 ? -5.818 -1.015 2.934 1.00 93.75 168 PRO A CA 1
ATOM 1346 C C . PRO A 1 168 ? -6.070 -0.846 4.436 1.00 93.75 168 PRO A C 1
ATOM 1348 O O . PRO A 1 168 ? -5.828 -1.776 5.199 1.00 93.75 168 PRO A O 1
ATOM 1351 N N . ALA A 1 169 ? -6.609 0.297 4.865 1.00 93.56 169 ALA A N 1
ATOM 1352 C CA . ALA A 1 169 ? -6.950 0.530 6.265 1.00 93.56 169 ALA A CA 1
ATOM 1353 C C . ALA A 1 169 ? -8.102 -0.360 6.756 1.00 93.56 169 ALA A C 1
ATOM 1355 O O . ALA A 1 169 ? -8.050 -0.871 7.871 1.00 93.56 169 ALA A O 1
ATOM 1356 N N . LEU A 1 170 ? -9.130 -0.554 5.928 1.00 93.75 170 LEU A N 1
ATOM 1357 C CA . LEU A 1 170 ? -10.256 -1.438 6.221 1.00 93.75 170 LEU A CA 1
ATOM 1358 C C . LEU A 1 170 ? -9.786 -2.890 6.317 1.00 93.75 170 LEU A C 1
ATOM 1360 O O . LEU A 1 170 ? -10.113 -3.557 7.295 1.00 93.75 170 LEU A O 1
ATOM 1364 N N . MET A 1 171 ? -8.941 -3.334 5.379 1.00 90.19 171 MET A N 1
ATOM 1365 C CA . MET A 1 171 ? -8.385 -4.691 5.393 1.00 90.19 171 MET A CA 1
ATOM 1366 C C . MET A 1 171 ? -7.636 -4.999 6.693 1.00 90.19 171 MET A C 1
ATOM 1368 O O . MET A 1 171 ? -7.898 -6.025 7.318 1.00 90.19 171 MET A O 1
ATOM 1372 N N . VAL A 1 172 ? -6.747 -4.104 7.142 1.00 88.81 172 VAL A N 1
ATOM 1373 C CA . VAL A 1 172 ? -6.020 -4.319 8.408 1.00 88.81 172 VAL A CA 1
ATOM 1374 C C . VAL A 1 172 ? -6.927 -4.171 9.631 1.00 88.81 172 VAL A C 1
ATOM 1376 O O . VAL A 1 172 ? -6.689 -4.815 10.643 1.00 88.81 172 VAL A O 1
ATOM 1379 N N . ALA A 1 173 ? -7.998 -3.377 9.544 1.00 89.69 173 ALA A N 1
ATOM 1380 C CA . ALA A 1 173 ? -8.981 -3.198 10.612 1.00 89.69 173 ALA A CA 1
ATOM 1381 C C . ALA A 1 173 ? -10.094 -4.268 10.622 1.00 89.69 173 ALA A C 1
ATOM 1383 O O . ALA A 1 173 ? -11.134 -4.070 11.254 1.00 89.69 173 ALA A O 1
ATOM 1384 N N . CYS A 1 174 ? -9.891 -5.398 9.939 1.00 87.06 174 CYS A N 1
ATOM 1385 C CA . CYS A 1 174 ? -10.855 -6.495 9.847 1.00 87.06 174 CYS A CA 1
ATOM 1386 C C . CYS A 1 174 ? -12.218 -6.096 9.243 1.00 87.06 174 CYS A C 1
ATOM 1388 O O . CYS A 1 174 ? -13.255 -6.625 9.647 1.00 87.06 174 CYS A O 1
ATOM 1390 N N . VAL A 1 175 ? -12.242 -5.155 8.299 1.00 89.69 175 VAL A N 1
ATOM 1391 C CA . VAL A 1 175 ? -13.437 -4.796 7.524 1.00 89.69 175 VAL A CA 1
ATOM 1392 C C . VAL A 1 175 ? -13.225 -5.222 6.083 1.00 89.69 175 VAL A C 1
ATOM 1394 O O . VAL A 1 175 ? -12.224 -4.854 5.477 1.00 89.69 175 VAL A O 1
ATOM 1397 N N . ASP A 1 176 ? -14.178 -5.964 5.523 1.00 90.38 176 ASP A N 1
ATOM 1398 C CA . ASP A 1 176 ? -14.127 -6.373 4.122 1.00 90.38 176 ASP A CA 1
ATOM 1399 C C . ASP A 1 176 ? -14.440 -5.180 3.194 1.00 90.38 176 ASP A C 1
ATOM 1401 O O . ASP A 1 176 ? -15.588 -4.719 3.160 1.00 90.38 176 ASP A O 1
ATOM 1405 N N . PRO A 1 177 ? -13.461 -4.661 2.426 1.00 94.38 177 PRO A N 1
ATOM 1406 C CA . PRO A 1 177 ? -13.700 -3.557 1.503 1.00 94.38 177 PRO A CA 1
ATOM 1407 C C . PRO A 1 177 ? -14.541 -3.967 0.283 1.00 94.38 177 PRO A C 1
ATOM 1409 O O . PRO A 1 177 ? -15.062 -3.082 -0.394 1.00 94.38 177 PRO A O 1
ATOM 1412 N N . ARG A 1 178 ? -14.692 -5.268 -0.010 1.00 94.88 178 ARG A N 1
ATOM 1413 C CA . ARG A 1 178 ? -15.527 -5.770 -1.117 1.00 94.88 178 ARG A CA 1
ATOM 1414 C C . ARG A 1 178 ? -17.008 -5.855 -0.755 1.00 94.88 178 ARG A C 1
ATOM 1416 O O . ARG A 1 178 ? -17.856 -5.949 -1.636 1.00 94.88 178 ARG A O 1
ATOM 1423 N N . ASN A 1 179 ? -17.327 -5.794 0.536 1.00 93.50 179 ASN A N 1
ATOM 1424 C CA . ASN A 1 179 ? -18.694 -5.774 1.042 1.00 93.50 179 ASN A CA 1
ATOM 1425 C C . ASN A 1 179 ? -18.869 -4.699 2.125 1.00 93.50 179 ASN A C 1
ATOM 1427 O O . ASN A 1 179 ? -19.391 -4.937 3.218 1.00 93.50 179 ASN A O 1
ATOM 1431 N N . PHE A 1 180 ? -18.430 -3.480 1.821 1.00 93.31 180 PHE A N 1
ATOM 1432 C CA . PHE A 1 180 ? -18.597 -2.346 2.715 1.00 93.31 180 PHE A CA 1
ATOM 1433 C C . PHE A 1 180 ? -20.028 -1.804 2.602 1.00 93.31 180 PHE A C 1
ATOM 1435 O O . PHE A 1 180 ? -20.340 -1.017 1.711 1.00 93.31 180 PHE A O 1
ATOM 1442 N N . TYR A 1 181 ? -20.921 -2.239 3.499 1.00 91.00 181 TYR A N 1
ATOM 1443 C CA . TYR A 1 181 ? -22.337 -1.830 3.513 1.00 91.00 181 TYR A CA 1
ATOM 1444 C C . TYR A 1 181 ? -23.040 -2.031 2.154 1.00 91.00 181 TYR A C 1
ATOM 1446 O O . TYR A 1 181 ? -23.795 -1.175 1.695 1.00 91.00 181 TYR A O 1
ATOM 1454 N N . GLY A 1 182 ? -22.773 -3.167 1.499 1.00 91.19 182 GLY A N 1
ATOM 1455 C CA . GLY A 1 182 ? -23.332 -3.500 0.185 1.00 91.19 182 GLY A CA 1
ATOM 1456 C C . GLY A 1 182 ? -22.625 -2.836 -1.001 1.00 91.19 182 GLY A C 1
ATOM 1457 O O . GLY A 1 182 ? -23.141 -2.896 -2.115 1.00 91.19 182 GLY A O 1
ATOM 1458 N N . ARG A 1 183 ? -21.466 -2.201 -0.783 1.00 92.00 183 ARG A N 1
ATOM 1459 C CA . ARG A 1 183 ? -20.606 -1.649 -1.838 1.00 92.00 183 ARG A CA 1
ATOM 1460 C C . ARG A 1 183 ? -19.289 -2.407 -1.927 1.00 92.00 183 ARG A C 1
ATOM 1462 O O . ARG A 1 183 ? -18.658 -2.671 -0.904 1.00 92.00 183 ARG A O 1
ATOM 1469 N N . ASP A 1 184 ? -18.854 -2.682 -3.152 1.00 95.81 184 ASP A N 1
ATOM 1470 C CA . ASP A 1 184 ? -17.514 -3.196 -3.427 1.00 95.81 184 ASP A CA 1
ATOM 1471 C C . ASP A 1 184 ? -16.577 -2.025 -3.742 1.00 95.81 184 ASP A C 1
ATOM 1473 O O . ASP A 1 184 ? -16.501 -1.542 -4.871 1.00 95.81 184 ASP A O 1
ATOM 1477 N N . LEU A 1 185 ? -15.859 -1.555 -2.719 1.00 96.31 185 LEU A N 1
ATOM 1478 C CA . LEU A 1 185 ? -14.929 -0.432 -2.847 1.00 96.31 185 LEU A CA 1
ATOM 1479 C C . LEU A 1 185 ? -13.722 -0.781 -3.729 1.00 96.31 185 LEU A C 1
ATOM 1481 O O . LEU A 1 185 ? -13.117 0.110 -4.327 1.00 96.31 185 LEU A O 1
ATOM 1485 N N . VAL A 1 186 ? -13.363 -2.066 -3.807 1.00 96.56 186 VAL A N 1
ATOM 1486 C CA . VAL A 1 186 ? -12.258 -2.552 -4.641 1.00 96.56 186 VAL A CA 1
ATOM 1487 C C . VAL A 1 186 ? -12.662 -2.471 -6.111 1.00 96.56 186 VAL A C 1
ATOM 1489 O O . VAL A 1 186 ? -11.916 -1.918 -6.920 1.00 96.56 186 VAL A O 1
ATOM 1492 N N . ALA A 1 187 ? -13.874 -2.924 -6.441 1.00 96.56 187 ALA A N 1
ATOM 1493 C CA . ALA A 1 187 ? -14.440 -2.790 -7.780 1.00 96.56 187 ALA A CA 1
ATOM 1494 C C . ALA A 1 187 ? -14.663 -1.319 -8.173 1.00 96.56 187 ALA A C 1
ATOM 1496 O O . ALA A 1 187 ? -14.372 -0.946 -9.311 1.00 96.56 187 ALA A O 1
ATOM 1497 N N . GLU A 1 188 ? -15.112 -0.466 -7.241 1.00 95.44 188 GLU A N 1
ATOM 1498 C CA . GLU A 1 188 ? -15.213 0.984 -7.473 1.00 95.44 188 GLU A CA 1
ATOM 1499 C C . GLU A 1 188 ? -13.839 1.574 -7.857 1.00 95.44 188 GLU A C 1
ATOM 1501 O O . GLU A 1 188 ? -13.734 2.279 -8.862 1.00 95.44 188 GLU A O 1
ATOM 1506 N N . LEU A 1 189 ? -12.761 1.227 -7.135 1.00 95.06 189 LEU A N 1
ATOM 1507 C CA . LEU A 1 189 ? -11.403 1.689 -7.460 1.00 95.06 189 LEU A CA 1
ATOM 1508 C C . LEU A 1 189 ? -10.920 1.172 -8.824 1.00 95.06 189 LEU A C 1
ATOM 1510 O O . LEU A 1 189 ? -10.340 1.938 -9.598 1.00 95.06 189 LEU A O 1
ATOM 1514 N N . ARG A 1 190 ? -11.159 -0.109 -9.131 1.00 95.44 190 ARG A N 1
ATOM 1515 C CA . ARG A 1 190 ? -10.804 -0.717 -10.422 1.00 95.44 190 ARG A CA 1
ATOM 1516 C C . ARG A 1 190 ? -11.490 0.010 -11.579 1.00 95.44 190 ARG A C 1
ATOM 1518 O O . ARG A 1 190 ? -10.813 0.458 -12.505 1.00 95.44 190 ARG A O 1
ATOM 1525 N N . SER A 1 191 ? -12.804 0.198 -11.483 1.00 94.12 191 SER A N 1
ATOM 1526 C CA . SER A 1 191 ? -13.605 0.913 -12.482 1.00 94.12 191 SER A CA 1
ATOM 1527 C C . SER A 1 191 ? -13.122 2.356 -12.675 1.00 94.12 191 SER A C 1
ATOM 1529 O O . SER A 1 191 ? -13.002 2.842 -13.804 1.00 94.12 191 SER A O 1
ATOM 1531 N N . ASP A 1 192 ? -12.782 3.051 -11.587 1.00 91.81 192 ASP A N 1
ATOM 1532 C CA . ASP A 1 192 ? -12.239 4.411 -11.637 1.00 91.81 192 ASP A CA 1
ATOM 1533 C C . ASP A 1 192 ? -10.898 4.483 -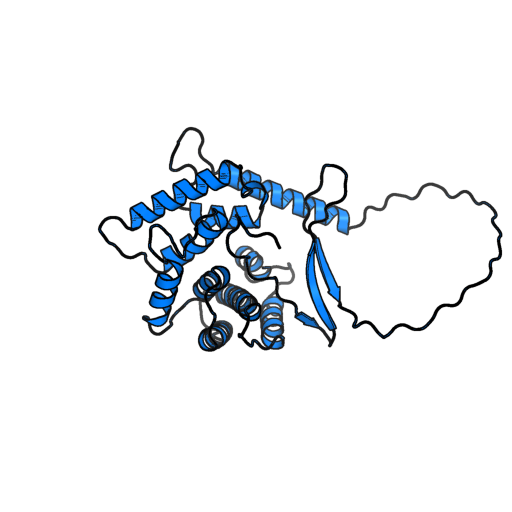12.379 1.00 91.81 192 ASP A C 1
ATOM 1535 O O . ASP A 1 192 ? -10.633 5.457 -13.091 1.00 91.81 192 ASP A O 1
ATOM 1539 N N . ILE A 1 193 ? -10.020 3.493 -12.200 1.00 90.88 193 ILE A N 1
ATOM 1540 C CA . ILE A 1 193 ? -8.733 3.430 -12.904 1.00 90.88 193 ILE A CA 1
ATOM 1541 C C . ILE A 1 193 ? -8.966 3.191 -14.393 1.00 90.88 193 ILE A C 1
ATOM 1543 O O . ILE A 1 193 ? -8.403 3.915 -15.214 1.00 90.88 193 ILE A O 1
ATOM 1547 N N . GLU A 1 194 ? -9.806 2.221 -14.747 1.00 89.44 194 GLU A N 1
ATOM 1548 C CA . GLU A 1 194 ? -10.062 1.835 -16.137 1.00 89.44 194 GLU A CA 1
ATOM 1549 C C . GLU A 1 194 ? -10.754 2.935 -16.947 1.00 89.44 194 GLU A C 1
ATOM 1551 O O . GLU A 1 194 ? -10.330 3.225 -18.068 1.00 89.44 194 GLU A O 1
ATOM 1556 N N . SER A 1 195 ? -11.760 3.592 -16.365 1.00 86.31 195 SER A N 1
ATOM 1557 C CA . SER A 1 195 ? -12.542 4.652 -17.020 1.00 86.31 195 SER A CA 1
ATOM 1558 C C . SER A 1 195 ? -11.737 5.922 -17.314 1.00 86.31 195 SER A C 1
ATOM 1560 O O . SER A 1 195 ? -11.994 6.609 -18.300 1.00 86.31 195 SER A O 1
ATOM 1562 N N . ASN A 1 196 ? -10.716 6.234 -16.514 1.00 73.69 196 ASN A N 1
ATOM 1563 C CA . ASN A 1 196 ? -9.883 7.424 -16.696 1.00 73.69 196 ASN A CA 1
ATOM 1564 C C . ASN A 1 196 ? -8.639 7.120 -17.547 1.00 73.69 196 ASN A C 1
ATOM 1566 O O . ASN A 1 196 ? -7.505 7.283 -17.091 1.00 73.69 196 ASN A O 1
ATOM 1570 N N . ASN A 1 197 ? -8.844 6.586 -18.754 1.00 68.38 197 ASN A N 1
ATOM 1571 C CA . ASN A 1 197 ? -7.789 6.151 -19.683 1.00 68.38 197 ASN A CA 1
ATOM 1572 C C . ASN A 1 197 ? -6.770 5.158 -19.083 1.00 68.38 197 ASN A C 1
ATOM 1574 O O . ASN A 1 197 ? -5.688 4.946 -19.640 1.00 68.38 197 ASN A O 1
ATOM 1578 N N . GLY A 1 198 ? -7.078 4.539 -17.941 1.00 65.44 198 GLY A N 1
ATOM 1579 C CA . GLY A 1 198 ? -6.120 3.726 -17.211 1.00 65.44 198 GLY A CA 1
ATOM 1580 C C . GLY A 1 198 ? -5.021 4.520 -16.490 1.00 65.44 198 GLY A C 1
ATOM 1581 O O . GLY A 1 198 ? -3.958 3.978 -16.255 1.00 65.44 198 GLY A O 1
ATOM 1582 N N . THR A 1 199 ? -5.150 5.791 -16.123 1.00 70.94 199 THR A N 1
ATOM 1583 C CA . THR A 1 199 ? -4.032 6.505 -15.455 1.00 70.94 199 THR A CA 1
ATOM 1584 C C . THR A 1 199 ? -3.877 6.147 -13.962 1.00 70.94 199 THR A C 1
ATOM 1586 O O . THR A 1 199 ? -3.835 7.039 -13.112 1.00 70.94 199 THR A O 1
ATOM 1589 N N . GLY A 1 200 ? -3.858 4.856 -13.622 1.00 75.62 200 GLY A N 1
ATOM 1590 C CA . GLY A 1 200 ? -3.660 4.369 -12.258 1.00 75.62 200 GLY A CA 1
ATOM 1591 C C . GLY A 1 200 ? -2.219 4.575 -11.793 1.00 75.62 200 GLY A C 1
ATOM 1592 O O . GLY A 1 200 ? -1.277 4.263 -12.523 1.00 75.62 200 GLY A O 1
ATOM 1593 N N . SER A 1 201 ? -2.043 5.111 -10.588 1.00 86.44 201 SER A N 1
ATOM 1594 C CA . SER A 1 201 ? -0.732 5.194 -9.938 1.00 86.44 201 SER A CA 1
ATOM 1595 C C . SER A 1 201 ? -0.264 3.809 -9.464 1.00 86.44 201 SER A C 1
ATOM 1597 O O . SER A 1 201 ? -1.099 2.941 -9.200 1.00 86.44 201 SER A O 1
ATOM 1599 N N . PRO A 1 202 ? 1.049 3.582 -9.275 1.00 89.56 202 PRO A N 1
ATOM 1600 C CA . PRO A 1 202 ? 1.538 2.303 -8.758 1.00 89.56 202 PRO A CA 1
ATOM 1601 C C . PRO A 1 202 ? 0.961 1.948 -7.382 1.00 89.56 202 PRO A C 1
ATOM 1603 O O . PRO A 1 202 ? 0.664 0.791 -7.112 1.00 89.56 202 PRO A O 1
ATOM 1606 N N . PHE A 1 203 ? 0.722 2.956 -6.537 1.00 89.56 203 PHE A N 1
ATOM 1607 C CA . PHE A 1 203 ? 0.077 2.766 -5.239 1.00 89.56 203 PHE A CA 1
ATOM 1608 C C . PHE A 1 203 ? -1.360 2.239 -5.371 1.00 89.56 203 PHE A C 1
ATOM 1610 O O . PHE A 1 203 ? -1.771 1.370 -4.612 1.00 89.56 203 PHE A O 1
ATOM 1617 N N . GLU A 1 204 ? -2.124 2.729 -6.347 1.00 92.50 204 GLU A N 1
ATOM 1618 C CA . GLU A 1 204 ? -3.487 2.251 -6.604 1.00 92.50 204 GLU A CA 1
ATOM 1619 C C . GLU A 1 204 ? -3.506 0.788 -7.067 1.00 92.50 204 GLU A C 1
ATOM 1621 O O . GLU A 1 204 ? -4.331 0.011 -6.590 1.00 92.50 204 GLU A O 1
ATOM 1626 N N . LEU A 1 205 ? -2.568 0.398 -7.937 1.00 92.75 205 LEU A N 1
ATOM 1627 C CA . LEU A 1 205 ? -2.419 -0.991 -8.384 1.00 92.75 205 LEU A CA 1
ATOM 1628 C C . LEU A 1 205 ? -1.967 -1.915 -7.245 1.00 92.75 205 LEU A C 1
ATOM 1630 O O . LEU A 1 205 ? -2.512 -3.006 -7.095 1.00 92.75 205 LEU A O 1
ATOM 1634 N N . LEU A 1 206 ? -1.046 -1.456 -6.389 1.00 92.94 206 LEU A N 1
ATOM 1635 C CA . LEU A 1 206 ? -0.654 -2.178 -5.176 1.00 92.94 206 LEU A CA 1
ATOM 1636 C C . LEU A 1 206 ? -1.854 -2.416 -4.252 1.00 92.94 206 LEU A C 1
ATOM 1638 O O . LEU A 1 206 ? -2.031 -3.515 -3.733 1.00 92.94 206 LEU A O 1
ATOM 1642 N N . VAL A 1 207 ? -2.692 -1.394 -4.050 1.00 94.50 207 VAL A N 1
ATOM 1643 C CA . VAL A 1 207 ? -3.902 -1.497 -3.220 1.00 94.50 207 VAL A CA 1
ATOM 1644 C C . VAL A 1 207 ? -4.872 -2.532 -3.784 1.00 94.50 207 VAL A C 1
ATOM 1646 O O . VAL A 1 207 ? -5.365 -3.363 -3.023 1.00 94.50 207 VAL A O 1
ATOM 1649 N N . LEU A 1 208 ? -5.121 -2.514 -5.097 1.00 94.75 208 LEU A N 1
ATOM 1650 C CA . LEU A 1 208 ? -5.970 -3.508 -5.756 1.00 94.75 208 LEU A CA 1
ATOM 1651 C C . LEU A 1 208 ? -5.404 -4.925 -5.604 1.00 94.75 208 LEU A C 1
ATOM 1653 O O . LEU A 1 208 ? -6.128 -5.835 -5.202 1.00 94.75 208 LEU A O 1
ATOM 1657 N N . CYS A 1 209 ? -4.105 -5.102 -5.852 1.00 94.38 209 CYS A N 1
ATOM 1658 C CA . CYS A 1 209 ? -3.451 -6.400 -5.733 1.00 94.38 209 CYS A CA 1
ATOM 1659 C C . CYS A 1 209 ? -3.513 -6.960 -4.305 1.00 94.38 209 CYS A C 1
ATOM 1661 O O . CYS A 1 209 ? -3.911 -8.110 -4.107 1.00 94.38 209 CYS A O 1
ATOM 1663 N N . ASN A 1 210 ? -3.214 -6.130 -3.299 1.00 91.62 210 ASN A N 1
ATOM 1664 C CA . ASN A 1 210 ? -3.309 -6.512 -1.889 1.00 91.62 210 ASN A CA 1
ATOM 1665 C C . ASN A 1 210 ? -4.745 -6.856 -1.466 1.00 91.62 210 ASN A C 1
ATOM 1667 O O . ASN A 1 210 ? -4.937 -7.692 -0.588 1.00 91.62 210 ASN A O 1
ATOM 1671 N N . ALA A 1 211 ? -5.751 -6.248 -2.103 1.00 91.25 211 ALA A N 1
ATOM 1672 C CA . ALA A 1 211 ? -7.166 -6.566 -1.908 1.00 91.25 211 ALA A CA 1
ATOM 1673 C C . ALA A 1 211 ? -7.641 -7.808 -2.693 1.00 91.25 211 ALA A C 1
ATOM 1675 O O . ALA A 1 211 ? -8.846 -8.080 -2.782 1.00 91.25 211 ALA A O 1
ATOM 1676 N N . GLY A 1 212 ? -6.705 -8.558 -3.281 1.00 90.44 212 GLY A N 1
ATOM 1677 C CA . GLY A 1 212 ? -6.974 -9.777 -4.037 1.00 90.44 212 GLY A CA 1
ATOM 1678 C C . GLY A 1 212 ? -7.688 -9.528 -5.362 1.00 90.44 212 GLY A C 1
ATOM 1679 O O . GLY A 1 212 ? -8.352 -10.425 -5.869 1.00 90.44 212 GLY A O 1
ATOM 1680 N N . ASP A 1 213 ? -7.629 -8.307 -5.895 1.00 93.56 213 ASP A N 1
ATOM 1681 C CA . ASP A 1 213 ? -8.132 -8.024 -7.234 1.00 93.56 213 ASP A CA 1
ATOM 1682 C C . ASP A 1 213 ? -7.234 -8.654 -8.299 1.00 93.56 213 ASP A C 1
ATOM 1684 O O . ASP A 1 213 ? -6.016 -8.680 -8.132 1.00 93.56 213 ASP A O 1
ATOM 1688 N N . ALA A 1 214 ? -7.822 -9.162 -9.383 1.00 92.25 214 ALA A N 1
ATOM 1689 C CA . ALA A 1 214 ? -7.065 -9.828 -10.436 1.00 92.25 214 ALA A CA 1
ATOM 1690 C C . ALA A 1 214 ? -6.195 -8.814 -11.191 1.00 92.25 214 ALA A C 1
ATOM 1692 O O . ALA A 1 214 ? -6.701 -7.849 -11.769 1.00 92.25 214 ALA A O 1
ATOM 1693 N N . MET A 1 215 ? -4.881 -9.021 -11.179 1.00 91.88 215 MET A N 1
ATOM 1694 C CA . MET A 1 215 ? -3.950 -8.201 -11.950 1.00 91.88 215 MET A CA 1
ATOM 1695 C C . MET A 1 215 ? -3.922 -8.663 -13.408 1.00 91.88 215 MET A C 1
ATOM 1697 O O . MET A 1 215 ? -3.911 -9.857 -13.693 1.00 91.88 215 MET A O 1
ATOM 1701 N N . SER A 1 216 ? -3.921 -7.710 -14.340 1.00 91.50 216 SER A N 1
ATOM 1702 C CA . SER A 1 216 ? -3.860 -7.984 -15.782 1.00 91.50 216 SER A CA 1
ATOM 1703 C C . SER A 1 216 ? -2.460 -7.745 -16.356 1.00 91.50 216 SER A C 1
ATOM 1705 O O . SER A 1 216 ? -1.679 -6.969 -15.800 1.00 91.50 216 SER A O 1
ATOM 1707 N N . ASP A 1 217 ? -2.166 -8.299 -17.535 1.00 89.62 217 ASP A N 1
ATOM 1708 C CA . ASP A 1 217 ? -0.928 -7.990 -18.276 1.00 89.62 217 ASP A CA 1
ATOM 1709 C C . ASP A 1 217 ? -0.779 -6.485 -18.550 1.00 89.62 217 ASP A C 1
ATOM 1711 O O . ASP A 1 217 ? 0.323 -5.936 -18.554 1.00 89.62 217 ASP A O 1
ATOM 1715 N N . ARG A 1 218 ? -1.907 -5.782 -18.720 1.00 89.62 218 ARG A N 1
ATOM 1716 C CA . ARG A 1 218 ? -1.937 -4.324 -18.877 1.00 89.62 218 ARG A CA 1
ATOM 1717 C C . ARG A 1 218 ? -1.475 -3.607 -17.609 1.00 89.62 218 ARG A C 1
ATOM 1719 O O . ARG A 1 218 ? -0.814 -2.573 -17.711 1.00 89.62 218 ARG A O 1
ATOM 1726 N N . ASP A 1 219 ? -1.819 -4.129 -16.434 1.00 91.94 219 ASP A N 1
ATOM 1727 C CA . ASP A 1 219 ? -1.357 -3.586 -15.155 1.00 91.94 219 ASP A CA 1
ATOM 1728 C C . ASP A 1 219 ? 0.146 -3.826 -14.986 1.00 91.94 219 ASP A C 1
ATOM 1730 O O . ASP A 1 219 ? 0.876 -2.894 -14.648 1.00 91.94 219 ASP A O 1
ATOM 1734 N N . VAL A 1 220 ? 0.626 -5.030 -15.319 1.00 91.31 220 VAL A N 1
ATOM 1735 C CA . VAL A 1 220 ? 2.058 -5.384 -15.325 1.00 91.31 220 VAL A CA 1
ATOM 1736 C C . VAL A 1 220 ? 2.858 -4.449 -16.232 1.00 91.31 220 VAL A C 1
ATOM 1738 O O . VAL A 1 220 ? 3.798 -3.789 -15.782 1.00 91.31 220 VAL A O 1
ATOM 1741 N N . GLN A 1 221 ? 2.442 -4.311 -17.493 1.00 89.88 221 GLN A N 1
ATOM 1742 C CA . GLN A 1 221 ? 3.101 -3.432 -18.459 1.00 89.88 221 GLN A CA 1
ATOM 1743 C C . GLN A 1 221 ? 3.087 -1.969 -18.001 1.00 89.88 221 GLN A C 1
ATOM 1745 O O . GLN A 1 221 ? 4.056 -1.231 -18.204 1.00 89.88 221 GLN A O 1
ATOM 1750 N N . ARG A 1 222 ? 1.999 -1.531 -17.361 1.00 88.00 222 ARG A N 1
ATOM 1751 C CA . ARG A 1 222 ? 1.897 -0.183 -16.804 1.00 88.00 222 ARG A CA 1
ATOM 1752 C C . ARG A 1 222 ? 2.892 0.040 -15.671 1.00 88.00 222 ARG A C 1
ATOM 1754 O O . ARG A 1 222 ? 3.524 1.091 -15.658 1.00 88.00 222 ARG A O 1
ATOM 1761 N N . MET A 1 223 ? 3.040 -0.907 -14.748 1.00 89.50 223 MET A N 1
ATOM 1762 C CA . MET A 1 223 ? 4.006 -0.795 -13.649 1.00 89.50 223 MET A CA 1
ATOM 1763 C C . MET A 1 223 ? 5.438 -0.685 -14.178 1.00 89.50 223 MET A C 1
ATOM 1765 O O . MET A 1 223 ? 6.153 0.225 -13.762 1.00 89.50 223 MET A O 1
ATOM 1769 N N . ALA A 1 224 ? 5.806 -1.505 -15.168 1.00 89.06 224 ALA A N 1
ATOM 1770 C CA . ALA A 1 224 ? 7.098 -1.407 -15.852 1.00 89.06 224 ALA A CA 1
ATOM 1771 C C . ALA A 1 224 ? 7.284 -0.040 -16.541 1.00 89.06 224 ALA A C 1
ATOM 1773 O O . ALA A 1 224 ? 8.270 0.656 -16.321 1.00 89.06 224 ALA A O 1
ATOM 1774 N N . THR A 1 225 ? 6.275 0.427 -17.283 1.00 88.62 225 THR A N 1
ATOM 1775 C CA . THR A 1 225 ? 6.333 1.736 -17.962 1.00 88.62 225 THR A CA 1
ATOM 1776 C C . THR A 1 225 ? 6.493 2.893 -16.970 1.00 88.62 225 THR A C 1
ATOM 1778 O O . THR A 1 225 ? 7.256 3.831 -17.208 1.00 88.62 225 THR A O 1
ATOM 1781 N N . ILE A 1 226 ? 5.763 2.855 -15.848 1.00 85.25 226 ILE A N 1
ATOM 1782 C CA . ILE A 1 226 ? 5.880 3.874 -14.801 1.00 85.25 226 ILE A CA 1
ATOM 1783 C C . ILE A 1 226 ? 7.270 3.820 -14.178 1.00 85.25 226 ILE A C 1
ATOM 1785 O O . ILE A 1 226 ? 7.830 4.885 -13.935 1.00 85.25 226 ILE A O 1
ATOM 1789 N N . PHE A 1 227 ? 7.829 2.625 -13.975 1.00 88.62 227 PHE A N 1
ATOM 1790 C CA . PHE A 1 227 ? 9.185 2.452 -13.471 1.00 88.62 227 PHE A CA 1
ATOM 1791 C C . PHE A 1 227 ? 10.253 3.035 -14.403 1.00 88.62 227 PHE A C 1
ATOM 1793 O O . PHE A 1 227 ? 11.245 3.551 -13.902 1.00 88.62 227 PHE A O 1
ATOM 1800 N N . ASP A 1 228 ? 10.040 3.037 -15.720 1.00 87.25 228 ASP A N 1
ATOM 1801 C CA . ASP A 1 228 ? 11.020 3.529 -16.705 1.00 87.25 228 ASP A CA 1
ATOM 1802 C C . ASP A 1 228 ? 10.899 5.029 -17.049 1.00 87.25 228 ASP A C 1
ATOM 1804 O O . ASP A 1 228 ? 11.826 5.648 -17.570 1.00 87.25 228 ASP A O 1
ATOM 1808 N N . SER A 1 229 ? 9.759 5.656 -16.763 1.00 80.56 229 SER A N 1
ATOM 1809 C CA . SER A 1 229 ? 9.449 7.072 -17.041 1.00 80.56 229 SER A CA 1
ATOM 1810 C C . SER A 1 229 ? 10.269 8.180 -16.309 1.00 80.56 229 SER A C 1
ATOM 1812 O O . SER A 1 229 ? 9.672 9.045 -15.681 1.00 80.56 229 SER A O 1
ATOM 1814 N N . GLN A 1 230 ? 11.605 8.241 -16.440 1.00 62.59 230 GLN A N 1
ATOM 1815 C CA . GLN A 1 230 ? 12.607 9.026 -15.649 1.00 62.59 230 GLN A CA 1
ATOM 1816 C C . GLN A 1 230 ? 12.405 10.543 -15.346 1.00 62.59 230 GLN A C 1
ATOM 1818 O O . GLN A 1 230 ? 13.290 11.177 -14.776 1.00 62.59 230 GLN A O 1
ATOM 1823 N N . HIS A 1 231 ? 11.272 11.167 -15.666 1.00 63.41 231 HIS A N 1
ATOM 1824 C CA . HIS A 1 231 ? 11.095 12.626 -15.686 1.00 63.41 231 HIS A CA 1
ATOM 1825 C C . HIS A 1 231 ? 10.056 13.173 -14.681 1.00 63.41 231 HIS A C 1
ATOM 1827 O O . HIS A 1 231 ? 9.530 14.270 -14.879 1.00 63.41 231 HIS A O 1
ATOM 1833 N N . ARG A 1 232 ? 9.699 12.441 -13.614 1.00 59.81 232 ARG A N 1
ATOM 1834 C CA . ARG A 1 232 ? 8.635 12.856 -12.667 1.00 59.81 232 ARG A CA 1
ATOM 1835 C C . ARG A 1 232 ? 9.189 13.224 -11.275 1.00 59.81 232 ARG A C 1
ATOM 1837 O O . ARG A 1 232 ? 10.092 12.550 -10.795 1.00 59.81 232 ARG A O 1
ATOM 1844 N N . PRO A 1 233 ? 8.630 14.225 -10.565 1.00 57.97 233 PRO A N 1
ATOM 1845 C CA . PRO A 1 233 ? 8.869 14.401 -9.126 1.00 57.97 233 PRO A CA 1
ATOM 1846 C C . PRO A 1 233 ? 8.532 13.125 -8.333 1.00 57.97 233 PRO A C 1
ATOM 1848 O O . PRO A 1 233 ? 7.595 12.417 -8.700 1.00 57.97 233 PRO A O 1
ATOM 1851 N N . PHE A 1 234 ? 9.264 12.847 -7.244 1.00 62.97 234 PHE A N 1
ATOM 1852 C CA . PHE A 1 234 ? 9.126 11.611 -6.440 1.00 62.97 234 PHE A CA 1
ATOM 1853 C C . PHE A 1 234 ? 9.332 10.328 -7.254 1.00 62.97 234 PHE A C 1
ATOM 1855 O O . PHE A 1 234 ? 8.710 9.296 -7.011 1.00 62.97 234 PHE A O 1
ATOM 1862 N N . TRP A 1 235 ? 10.203 10.422 -8.255 1.00 79.88 235 TRP A N 1
ATOM 1863 C CA . TRP A 1 235 ? 10.547 9.353 -9.176 1.00 79.88 235 TRP A CA 1
ATOM 1864 C C . TRP A 1 235 ? 10.823 8.019 -8.474 1.00 79.88 235 TRP A C 1
ATOM 1866 O O . TRP A 1 235 ? 10.167 7.019 -8.756 1.00 79.88 235 TRP A O 1
ATOM 1876 N N . THR A 1 236 ? 11.734 8.032 -7.503 1.00 87.50 236 THR A N 1
ATOM 1877 C CA . THR A 1 236 ? 12.171 6.831 -6.789 1.00 87.50 236 THR A CA 1
ATOM 1878 C C . THR A 1 236 ? 11.066 6.231 -5.916 1.00 87.50 236 THR A C 1
ATOM 1880 O O . THR A 1 236 ? 10.946 5.012 -5.849 1.00 87.50 236 THR A O 1
ATOM 1883 N N . ASP A 1 237 ? 10.196 7.056 -5.319 1.00 86.06 237 ASP A N 1
ATOM 1884 C CA . ASP A 1 237 ? 9.042 6.564 -4.552 1.00 86.06 237 ASP A CA 1
ATOM 1885 C C . ASP A 1 237 ? 8.048 5.825 -5.466 1.00 86.06 237 ASP A C 1
ATOM 1887 O O . ASP A 1 237 ? 7.530 4.767 -5.110 1.00 86.06 237 ASP A O 1
ATOM 1891 N N . ASN A 1 238 ? 7.797 6.353 -6.671 1.00 86.62 238 ASN A N 1
ATOM 1892 C CA . ASN A 1 238 ? 6.940 5.687 -7.656 1.00 86.62 238 ASN A CA 1
ATOM 1893 C C . ASN A 1 238 ? 7.564 4.390 -8.177 1.00 86.62 238 ASN A C 1
ATOM 1895 O O . ASN A 1 238 ? 6.843 3.413 -8.361 1.00 86.62 238 ASN A O 1
ATOM 1899 N N . GLN A 1 239 ? 8.882 4.367 -8.392 1.00 90.69 239 GLN A N 1
ATOM 1900 C CA . GLN A 1 239 ? 9.608 3.158 -8.781 1.00 90.69 239 GLN A CA 1
ATOM 1901 C C . GLN A 1 239 ? 9.532 2.075 -7.698 1.00 90.69 239 GLN A C 1
ATOM 1903 O O . GLN A 1 239 ? 9.245 0.919 -8.006 1.00 90.69 239 GLN A O 1
ATOM 1908 N N . ALA A 1 240 ? 9.714 2.447 -6.429 1.00 91.19 240 ALA A N 1
ATOM 1909 C CA . ALA A 1 240 ? 9.565 1.528 -5.305 1.00 91.19 240 ALA A CA 1
ATOM 1910 C C . ALA A 1 240 ? 8.132 0.976 -5.216 1.00 91.19 240 ALA A C 1
ATOM 1912 O O . ALA A 1 240 ? 7.936 -0.235 -5.174 1.00 91.19 240 ALA A O 1
ATOM 1913 N N . MET A 1 241 ? 7.114 1.839 -5.317 1.00 90.69 241 MET A N 1
ATOM 1914 C CA . MET A 1 241 ? 5.711 1.399 -5.341 1.00 90.69 241 MET A CA 1
ATOM 1915 C C . MET A 1 241 ? 5.386 0.505 -6.545 1.00 90.69 241 MET A C 1
ATOM 1917 O O . MET A 1 241 ? 4.621 -0.443 -6.401 1.00 90.69 241 MET A O 1
ATOM 1921 N N . ALA A 1 242 ? 5.951 0.780 -7.724 1.00 92.75 242 ALA A N 1
ATOM 1922 C CA . ALA A 1 242 ? 5.781 -0.068 -8.905 1.00 92.75 242 ALA A CA 1
ATOM 1923 C C . ALA A 1 242 ? 6.432 -1.440 -8.717 1.00 92.75 242 ALA A C 1
ATOM 1925 O O . ALA A 1 242 ? 5.846 -2.442 -9.113 1.00 92.75 242 ALA A O 1
ATOM 1926 N N . THR A 1 243 ? 7.595 -1.487 -8.064 1.00 93.25 243 THR A N 1
ATOM 1927 C CA . THR A 1 243 ? 8.283 -2.738 -7.721 1.00 93.25 243 THR A CA 1
ATOM 1928 C C . THR A 1 243 ? 7.437 -3.569 -6.754 1.00 93.25 243 THR A C 1
ATOM 1930 O O . THR A 1 243 ? 7.181 -4.737 -7.025 1.00 93.25 243 THR A O 1
ATOM 1933 N N . LEU A 1 244 ? 6.908 -2.952 -5.690 1.00 92.50 244 LEU A N 1
ATOM 1934 C CA . LEU A 1 244 ? 6.007 -3.603 -4.729 1.00 92.50 244 LEU A CA 1
ATOM 1935 C C . LEU A 1 244 ? 4.719 -4.120 -5.381 1.00 92.50 244 LEU A C 1
ATOM 1937 O O . LEU A 1 244 ? 4.290 -5.247 -5.136 1.00 92.50 244 LEU A O 1
ATOM 1941 N N . ALA A 1 245 ? 4.092 -3.296 -6.219 1.00 91.50 245 ALA A N 1
ATOM 1942 C CA . ALA A 1 245 ? 2.865 -3.659 -6.916 1.00 91.50 245 ALA A CA 1
ATOM 1943 C C . ALA A 1 245 ? 3.098 -4.828 -7.886 1.00 91.50 245 ALA A C 1
ATOM 1945 O O . ALA A 1 245 ? 2.295 -5.761 -7.933 1.00 91.50 245 ALA A O 1
ATOM 1946 N N . LEU A 1 246 ? 4.224 -4.815 -8.605 1.00 92.50 246 LEU A N 1
ATOM 1947 C CA . LEU A 1 246 ? 4.596 -5.883 -9.524 1.00 92.50 246 LEU A CA 1
ATOM 1948 C C . LEU A 1 246 ? 4.944 -7.178 -8.779 1.00 92.50 246 LEU A C 1
ATOM 1950 O O . LEU A 1 246 ? 4.544 -8.250 -9.222 1.00 92.50 246 LEU A O 1
ATOM 1954 N N . ALA A 1 247 ? 5.612 -7.078 -7.629 1.00 92.31 247 ALA A N 1
ATOM 1955 C CA . ALA A 1 247 ? 5.912 -8.214 -6.761 1.00 92.31 247 ALA A CA 1
ATOM 1956 C C . ALA A 1 247 ? 4.635 -8.858 -6.191 1.00 92.31 247 ALA A C 1
ATOM 1958 O O . ALA A 1 247 ? 4.524 -10.082 -6.113 1.00 92.31 247 ALA A O 1
ATOM 1959 N N . CYS A 1 248 ? 3.632 -8.045 -5.847 1.00 92.44 248 CYS A N 1
ATOM 1960 C CA . CYS A 1 248 ? 2.315 -8.558 -5.483 1.00 92.44 248 CYS A CA 1
ATOM 1961 C C . CYS A 1 248 ? 1.645 -9.258 -6.678 1.00 92.44 248 CYS A C 1
ATOM 1963 O O . CYS A 1 248 ? 1.132 -10.367 -6.536 1.00 92.44 248 CYS A O 1
ATOM 1965 N N . ALA A 1 249 ? 1.679 -8.646 -7.867 1.00 91.12 249 ALA A N 1
ATOM 1966 C CA . ALA A 1 249 ? 1.081 -9.223 -9.068 1.00 91.12 249 ALA A CA 1
ATOM 1967 C C . ALA A 1 249 ? 1.729 -10.564 -9.446 1.00 91.12 249 ALA A C 1
ATOM 1969 O O . ALA A 1 249 ? 1.014 -11.499 -9.791 1.00 91.12 249 ALA A O 1
ATOM 1970 N N . SER A 1 250 ? 3.054 -10.695 -9.312 1.00 91.50 250 SER A N 1
ATOM 1971 C CA . SER A 1 250 ? 3.773 -11.946 -9.591 1.00 91.50 250 SER A CA 1
ATOM 1972 C C . SER A 1 250 ? 3.420 -13.088 -8.638 1.00 91.50 250 SER A C 1
ATOM 1974 O O . SER A 1 250 ? 3.630 -14.248 -8.975 1.00 91.50 250 SER A O 1
ATOM 1976 N N . ALA A 1 251 ? 2.898 -12.779 -7.447 1.00 88.31 251 ALA A N 1
ATOM 1977 C CA . ALA A 1 251 ? 2.422 -13.792 -6.510 1.00 88.31 251 ALA A CA 1
ATOM 1978 C C . ALA A 1 251 ? 1.028 -14.337 -6.885 1.00 88.31 251 ALA A C 1
ATOM 1980 O O . ALA A 1 251 ? 0.655 -15.422 -6.427 1.00 88.31 251 ALA A O 1
ATOM 1981 N N . GLN A 1 252 ? 0.267 -13.623 -7.727 1.00 86.44 252 GLN A N 1
ATOM 1982 C CA . GLN A 1 252 ? -1.084 -14.025 -8.109 1.00 86.44 252 GLN A CA 1
ATOM 1983 C C . GLN A 1 252 ? -1.086 -15.168 -9.137 1.00 86.44 252 GLN A C 1
ATOM 1985 O O . GLN A 1 252 ? -0.294 -15.177 -10.082 1.00 86.44 252 GLN A O 1
ATOM 1990 N N . PRO A 1 253 ? -2.022 -16.126 -9.019 1.00 85.00 253 PRO A N 1
ATOM 1991 C CA . PRO A 1 253 ? -2.158 -17.189 -10.005 1.00 85.00 253 PRO A CA 1
ATOM 1992 C C . PRO A 1 253 ? -2.594 -16.622 -11.363 1.00 85.00 253 PRO A C 1
ATOM 1994 O O . PRO A 1 253 ? -3.542 -15.846 -11.445 1.00 85.00 253 PRO A O 1
ATOM 1997 N N . GLY A 1 254 ? -1.936 -17.065 -12.436 1.00 81.44 254 GLY A N 1
ATOM 1998 C CA . GLY A 1 254 ? -2.291 -16.697 -13.812 1.00 81.44 254 GLY A CA 1
ATOM 1999 C C . GLY A 1 254 ? -1.645 -15.411 -14.332 1.00 81.44 254 GLY A C 1
ATOM 2000 O O . GLY A 1 254 ? -1.839 -15.091 -15.500 1.00 81.44 254 GLY A O 1
ATOM 2001 N N . VAL A 1 255 ? -0.850 -14.716 -13.516 1.00 85.44 255 VAL A N 1
ATOM 2002 C CA . VAL A 1 255 ? -0.050 -13.563 -13.947 1.00 85.44 255 VAL A CA 1
ATOM 2003 C C . VAL A 1 255 ? 1.385 -14.018 -14.183 1.00 85.44 255 VAL A C 1
ATOM 2005 O O . VAL A 1 255 ? 2.018 -14.593 -13.299 1.00 85.44 255 VAL A O 1
ATOM 2008 N N . THR A 1 256 ? 1.922 -13.759 -15.374 1.00 84.00 256 THR A N 1
ATOM 2009 C CA . THR A 1 256 ? 3.324 -14.055 -15.689 1.00 84.00 256 THR A CA 1
ATOM 2010 C C . THR A 1 256 ? 4.150 -12.781 -15.623 1.00 84.00 256 THR A C 1
ATOM 2012 O O . THR A 1 256 ? 4.066 -11.931 -16.507 1.00 84.00 256 THR A O 1
ATOM 2015 N N . VAL A 1 257 ? 4.973 -12.664 -14.587 1.00 84.62 257 VAL A N 1
ATOM 2016 C CA . VAL A 1 257 ? 6.007 -11.631 -14.483 1.00 84.62 257 VAL A CA 1
ATOM 2017 C C . VAL A 1 257 ? 7.358 -12.318 -14.618 1.00 84.62 257 VAL A C 1
ATOM 2019 O O . VAL A 1 257 ? 7.615 -13.296 -13.917 1.00 84.62 257 VAL A O 1
ATOM 2022 N N . ASP A 1 258 ? 8.215 -11.828 -15.516 1.00 84.19 258 ASP A N 1
ATOM 2023 C CA . ASP A 1 258 ? 9.595 -12.306 -15.576 1.00 84.19 258 ASP A CA 1
ATOM 2024 C C . ASP A 1 258 ? 10.308 -11.902 -14.289 1.00 84.19 258 ASP A C 1
ATOM 2026 O O . ASP A 1 258 ? 10.440 -10.724 -13.960 1.00 84.19 258 ASP A O 1
ATOM 2030 N N . GLU A 1 259 ? 10.774 -12.897 -13.556 1.00 81.50 259 GLU A N 1
ATOM 2031 C CA . GLU A 1 259 ? 11.422 -12.707 -12.273 1.00 81.50 259 GLU A CA 1
ATOM 2032 C C . GLU A 1 259 ? 12.675 -11.824 -12.375 1.00 81.50 259 GLU A C 1
ATOM 2034 O O . GLU A 1 259 ? 12.971 -11.031 -11.478 1.00 81.50 259 GLU A O 1
ATOM 2039 N N . ARG A 1 260 ? 13.364 -11.879 -13.525 1.00 86.00 260 ARG A N 1
ATOM 2040 C CA . ARG A 1 260 ? 14.500 -10.995 -13.815 1.00 86.00 260 ARG A CA 1
ATOM 2041 C C . ARG A 1 260 ? 14.090 -9.530 -13.827 1.00 86.00 260 ARG A C 1
ATOM 2043 O O . ARG A 1 260 ? 14.858 -8.698 -13.369 1.00 86.00 260 ARG A O 1
ATOM 2050 N N . THR A 1 261 ? 12.869 -9.221 -14.263 1.00 87.00 261 THR A N 1
ATOM 2051 C CA . THR A 1 261 ? 12.356 -7.844 -14.271 1.00 87.00 261 THR A CA 1
ATOM 2052 C C . THR A 1 261 ? 12.294 -7.280 -12.852 1.00 87.00 261 THR A C 1
ATOM 2054 O O . THR A 1 261 ? 12.758 -6.168 -12.615 1.00 87.00 261 THR A O 1
ATOM 2057 N N . LEU A 1 262 ? 11.787 -8.051 -11.884 1.00 88.56 262 LEU A N 1
ATOM 2058 C CA . LEU A 1 262 ? 11.747 -7.625 -10.480 1.00 88.56 262 LEU A CA 1
ATOM 2059 C C . LEU A 1 262 ? 13.152 -7.445 -9.898 1.00 88.56 262 LEU A C 1
ATOM 2061 O O . LEU A 1 262 ? 13.410 -6.460 -9.202 1.00 88.56 262 LEU A O 1
ATOM 2065 N N . LEU A 1 263 ? 14.068 -8.366 -10.210 1.00 88.25 263 LEU A N 1
ATOM 2066 C CA . LEU A 1 263 ? 15.459 -8.270 -9.776 1.00 88.25 263 LEU A CA 1
ATOM 2067 C C . LEU A 1 263 ? 16.145 -7.026 -10.354 1.00 88.25 263 LEU A C 1
ATOM 2069 O O . LEU A 1 263 ? 16.811 -6.300 -9.617 1.00 88.25 263 LEU A O 1
ATOM 2073 N N . ASP A 1 264 ? 15.957 -6.755 -11.642 1.00 89.62 264 ASP A N 1
ATOM 2074 C CA . ASP A 1 264 ? 16.530 -5.599 -12.328 1.00 89.62 264 ASP A CA 1
ATOM 2075 C C . ASP A 1 264 ? 15.977 -4.290 -11.748 1.00 89.62 264 ASP A C 1
ATOM 2077 O O . ASP A 1 264 ? 16.748 -3.382 -11.429 1.00 89.62 264 ASP A O 1
ATOM 2081 N N . MET A 1 265 ? 14.664 -4.213 -11.497 1.00 89.81 265 MET A N 1
ATOM 2082 C CA . MET A 1 265 ? 14.038 -3.062 -10.837 1.00 89.81 265 MET A CA 1
ATOM 2083 C C . MET A 1 265 ? 14.625 -2.814 -9.439 1.00 89.81 265 MET A C 1
ATOM 2085 O O . MET A 1 265 ? 14.995 -1.684 -9.102 1.00 89.81 265 MET A O 1
ATOM 2089 N N . ALA A 1 266 ? 14.780 -3.867 -8.632 1.00 89.50 266 ALA A N 1
ATOM 2090 C CA . ALA A 1 266 ? 15.384 -3.768 -7.305 1.00 89.50 266 ALA A CA 1
ATOM 2091 C C . ALA A 1 266 ? 16.863 -3.339 -7.372 1.00 89.50 266 ALA A C 1
ATOM 2093 O O . ALA A 1 266 ? 17.322 -2.514 -6.575 1.00 89.50 266 ALA A O 1
ATOM 2094 N N . GLN A 1 267 ? 17.621 -3.852 -8.345 1.00 90.12 267 GLN A N 1
ATOM 2095 C CA . GLN A 1 267 ? 19.008 -3.447 -8.570 1.00 90.12 267 GLN A CA 1
ATOM 2096 C C . GLN A 1 267 ? 19.118 -1.977 -8.989 1.00 90.12 267 GLN A C 1
ATOM 2098 O O . GLN A 1 267 ? 20.010 -1.277 -8.506 1.00 90.12 267 GLN A O 1
ATOM 2103 N N . GLU A 1 268 ? 18.215 -1.482 -9.833 1.00 90.31 268 GLU A N 1
ATOM 2104 C CA . GLU A 1 268 ? 18.167 -0.071 -10.224 1.00 90.31 268 GLU A CA 1
ATOM 2105 C C . GLU A 1 268 ? 17.873 0.859 -9.040 1.00 90.31 268 GLU A C 1
ATOM 2107 O O . GLU A 1 268 ? 18.499 1.915 -8.908 1.00 90.31 268 GLU A O 1
ATOM 2112 N N . LEU A 1 269 ? 16.987 0.458 -8.125 1.00 89.88 269 LEU A N 1
ATOM 2113 C CA . LEU A 1 269 ? 16.766 1.195 -6.878 1.00 89.88 269 LEU A CA 1
ATOM 2114 C C . LEU A 1 269 ? 18.018 1.184 -5.992 1.00 89.88 269 LEU A C 1
ATOM 2116 O O . LEU A 1 269 ? 18.429 2.226 -5.476 1.00 89.88 269 LEU A O 1
ATOM 2120 N N . LYS A 1 270 ? 18.686 0.031 -5.871 1.00 88.44 270 LYS A N 1
ATOM 2121 C CA . LYS A 1 270 ? 19.927 -0.111 -5.095 1.00 88.44 270 LYS A CA 1
ATOM 2122 C C . LYS A 1 270 ? 21.064 0.765 -5.628 1.00 88.44 270 LYS A C 1
ATOM 2124 O O . LYS A 1 270 ? 21.811 1.330 -4.833 1.00 88.44 270 LYS A O 1
ATOM 2129 N N . LYS A 1 271 ? 21.196 0.927 -6.950 1.00 88.62 271 LYS A N 1
ATOM 2130 C CA . LYS A 1 271 ? 22.228 1.787 -7.571 1.00 88.62 271 LYS A CA 1
ATOM 2131 C C . LYS A 1 271 ? 22.135 3.254 -7.135 1.00 88.62 271 LYS A C 1
ATOM 2133 O O . LYS A 1 271 ? 23.128 3.972 -7.213 1.00 88.62 271 LYS A O 1
ATOM 2138 N N . ARG A 1 272 ? 20.970 3.695 -6.652 1.00 87.50 272 ARG A N 1
ATOM 2139 C CA . ARG A 1 272 ? 20.722 5.062 -6.162 1.00 87.50 272 ARG A CA 1
ATOM 2140 C C . ARG A 1 272 ? 21.110 5.260 -4.695 1.00 87.50 272 ARG A C 1
ATOM 2142 O O . ARG A 1 272 ? 20.969 6.361 -4.170 1.00 87.50 272 ARG A O 1
ATOM 2149 N N . GLN A 1 273 ? 21.582 4.214 -4.021 1.00 89.25 273 GLN A N 1
ATOM 2150 C CA . GLN A 1 273 ? 22.009 4.298 -2.633 1.00 89.25 273 GLN A CA 1
ATOM 2151 C C . GLN A 1 273 ? 23.260 5.179 -2.492 1.00 89.25 273 GLN A C 1
ATOM 2153 O O . GLN A 1 273 ? 24.306 4.935 -3.093 1.00 89.25 273 GLN A O 1
ATOM 2158 N N . PHE A 1 274 ? 23.167 6.203 -1.650 1.00 87.75 274 PHE A N 1
ATOM 2159 C CA . PHE A 1 274 ? 24.295 7.025 -1.236 1.00 87.75 274 PHE A CA 1
ATOM 2160 C C . PHE A 1 274 ? 25.242 6.249 -0.312 1.00 87.75 274 PHE A C 1
ATOM 2162 O O . PHE A 1 274 ? 24.874 5.266 0.326 1.00 87.75 274 PHE A O 1
ATOM 2169 N N . ARG A 1 275 ? 26.471 6.755 -0.142 1.00 89.75 275 ARG A N 1
ATOM 2170 C CA . ARG A 1 275 ? 27.486 6.143 0.744 1.00 89.75 275 ARG A CA 1
ATOM 2171 C C . ARG A 1 275 ? 27.039 5.995 2.202 1.00 89.75 275 ARG A C 1
ATOM 2173 O O . ARG A 1 275 ? 27.573 5.155 2.912 1.00 89.75 275 ARG A O 1
ATOM 2180 N N . ASN A 1 276 ? 26.089 6.815 2.646 1.00 85.62 276 ASN A N 1
ATOM 2181 C CA . ASN A 1 276 ? 25.514 6.748 3.990 1.00 85.62 276 ASN A CA 1
ATOM 2182 C C . ASN A 1 276 ? 24.392 5.694 4.121 1.00 85.62 276 ASN A C 1
ATOM 2184 O O . ASN A 1 276 ? 23.756 5.626 5.167 1.00 85.62 276 ASN A O 1
ATOM 2188 N N . GLY A 1 277 ? 24.108 4.926 3.065 1.00 87.06 277 GLY A N 1
ATOM 2189 C CA . GLY A 1 277 ? 23.076 3.892 3.038 1.00 87.06 277 GLY A CA 1
ATOM 2190 C C . GLY A 1 277 ? 21.670 4.375 2.668 1.00 87.06 277 GLY A C 1
ATOM 2191 O O . GLY A 1 277 ? 20.792 3.539 2.468 1.00 87.06 277 GLY A O 1
ATOM 2192 N N . THR A 1 278 ? 21.440 5.686 2.539 1.00 85.38 278 THR A N 1
ATOM 2193 C CA . THR A 1 278 ? 20.123 6.238 2.166 1.00 85.38 278 THR A CA 1
ATOM 2194 C C . THR A 1 278 ? 19.922 6.273 0.654 1.00 85.38 278 THR A C 1
ATOM 2196 O O . THR A 1 278 ? 20.882 6.404 -0.098 1.00 85.38 278 THR A O 1
ATOM 2199 N N . VAL A 1 279 ? 18.673 6.191 0.205 1.00 86.62 279 VAL A N 1
ATOM 2200 C CA . VAL A 1 279 ? 18.255 6.416 -1.185 1.00 86.62 279 VAL A CA 1
ATOM 2201 C C . VAL A 1 279 ? 17.428 7.700 -1.223 1.00 86.62 279 VAL A C 1
ATOM 2203 O O . VAL A 1 279 ? 16.379 7.757 -0.582 1.00 86.62 279 VAL A O 1
ATOM 2206 N N . ASP A 1 280 ? 17.906 8.723 -1.940 1.00 82.50 280 ASP A N 1
ATOM 2207 C CA . ASP A 1 280 ? 17.378 10.101 -2.011 1.00 82.50 280 ASP A CA 1
ATOM 2208 C C . ASP A 1 280 ? 17.236 10.826 -0.657 1.00 82.50 280 ASP A C 1
ATOM 2210 O O . ASP A 1 280 ? 17.923 11.808 -0.380 1.00 82.50 280 ASP A O 1
ATOM 2214 N N . ASN A 1 281 ? 16.325 10.369 0.199 1.00 83.19 281 ASN A N 1
ATOM 2215 C CA . ASN A 1 281 ? 16.099 10.869 1.550 1.00 83.19 281 ASN A CA 1
ATOM 2216 C C . ASN A 1 281 ? 15.575 9.737 2.453 1.00 83.19 281 ASN A C 1
ATOM 2218 O O . ASN A 1 281 ? 15.204 8.663 1.984 1.00 83.19 281 ASN A O 1
ATOM 2222 N N . ILE A 1 282 ? 15.491 9.973 3.765 1.00 83.38 282 ILE A N 1
ATOM 2223 C CA . ILE A 1 282 ? 15.111 8.923 4.727 1.00 83.38 282 ILE A CA 1
ATOM 2224 C C . ILE A 1 282 ? 13.695 8.357 4.508 1.00 83.38 282 ILE A C 1
ATOM 2226 O O . ILE A 1 282 ? 13.458 7.185 4.787 1.00 83.38 282 ILE A O 1
ATOM 2230 N N . LYS A 1 283 ? 12.756 9.159 3.983 1.00 80.25 283 LYS A N 1
ATOM 2231 C CA . LYS A 1 283 ? 11.377 8.716 3.719 1.00 80.25 283 LYS A CA 1
ATOM 2232 C C . LYS A 1 283 ? 11.328 7.807 2.495 1.00 80.25 283 LYS A C 1
ATOM 2234 O O . LYS A 1 283 ? 10.723 6.745 2.561 1.00 80.25 283 LYS A O 1
ATOM 2239 N N . THR A 1 284 ? 12.022 8.196 1.429 1.00 83.69 284 THR A N 1
ATOM 2240 C CA . THR A 1 284 ? 12.195 7.373 0.224 1.00 83.69 284 THR A CA 1
ATOM 2241 C C . THR A 1 284 ? 12.941 6.083 0.544 1.00 83.69 284 THR A C 1
ATOM 2243 O O . THR A 1 284 ? 12.525 5.009 0.131 1.00 83.69 284 THR A O 1
ATOM 2246 N N . THR A 1 285 ? 13.979 6.157 1.379 1.00 86.12 285 THR A N 1
ATOM 2247 C CA . THR A 1 285 ? 14.729 4.978 1.840 1.00 86.12 285 THR A CA 1
ATOM 2248 C C . THR A 1 285 ? 13.814 3.958 2.522 1.00 86.12 285 THR A C 1
ATOM 2250 O O . THR A 1 285 ? 13.878 2.777 2.206 1.00 86.12 285 THR A O 1
ATOM 2253 N N . ALA A 1 286 ? 12.925 4.405 3.417 1.00 84.25 286 ALA A N 1
ATOM 2254 C CA . ALA A 1 286 ? 11.988 3.519 4.112 1.00 84.25 286 ALA A CA 1
ATOM 2255 C C . ALA A 1 286 ? 10.989 2.822 3.171 1.00 84.25 286 ALA A C 1
ATOM 2257 O O . ALA A 1 286 ? 10.466 1.763 3.509 1.00 84.25 286 ALA A O 1
ATOM 2258 N N . LEU A 1 287 ? 10.706 3.417 2.012 1.00 84.50 287 LEU A N 1
ATOM 2259 C CA . LEU A 1 287 ? 9.855 2.817 0.991 1.00 84.50 287 LEU A CA 1
ATOM 2260 C C . LEU A 1 287 ? 10.635 1.868 0.072 1.00 84.50 287 LEU A C 1
ATOM 2262 O O . LEU A 1 287 ? 10.113 0.823 -0.271 1.00 84.50 287 LEU A O 1
ATOM 2266 N N . VAL A 1 288 ? 11.878 2.199 -0.288 1.00 88.62 288 VAL A N 1
ATOM 2267 C CA . VAL A 1 288 ? 12.749 1.347 -1.124 1.00 88.62 288 VAL A CA 1
ATOM 2268 C C . VAL A 1 288 ? 13.174 0.055 -0.412 1.00 88.62 288 VAL A C 1
ATOM 2270 O O . VAL A 1 288 ? 13.502 -0.923 -1.071 1.00 88.62 288 VAL A O 1
ATOM 2273 N N . ILE A 1 289 ? 13.208 0.055 0.924 1.00 88.50 289 ILE A N 1
ATOM 2274 C CA . ILE A 1 289 ? 13.534 -1.136 1.726 1.00 88.50 289 ILE A CA 1
ATOM 2275 C C . ILE A 1 289 ? 12.386 -2.160 1.752 1.00 88.50 289 ILE A C 1
ATOM 2277 O O . ILE A 1 289 ? 12.659 -3.337 1.979 1.00 88.50 289 ILE A O 1
ATOM 2281 N N . GLN A 1 290 ? 11.136 -1.712 1.587 1.00 84.75 290 GLN A N 1
ATOM 2282 C CA . GLN A 1 290 ? 9.962 -2.593 1.551 1.00 84.75 290 GLN A CA 1
ATOM 2283 C C . GLN A 1 290 ? 9.960 -3.422 0.272 1.00 84.75 290 GLN A C 1
ATOM 2285 O O . GLN A 1 290 ? 9.605 -4.614 0.385 1.00 84.75 290 GLN A O 1
#

Foldseek 3Di:
DDQLLPPDDQFDQDWFADPNWIWDQDQDQDDDPDDDDGDTDGDIDTPDDDDDDDDDDDDDDDDDDDDDDDDDDDPPDDPVVVVSVVLVVVLVVVLVVLVVQQDPDDLECRNHDCLLVSQLVNCVSDVVCSDPPRVNLVRSLVRLLVVVVVVCPPNDDDDLVRLLSSLSSCSSSSHQCCCSVNHNSLVVNVCVCVVVVNPDQLSSLLSSLSSVHQDDVVLLVVLLVLLVPPPDPVNLLSLLSSLNSNSSNCSDPPRDDDSVSSVVSLVVQVVQQDPVRARPDPVSRVSSVD

Sequence (290 aa):
MEKICGLLPMQPQPYFTFEGRQMRIDFRSDSYVDRSYSGFSAEYSFIDSVPPPTTTRTPPTTTRTPPTTFPSPIVTRSPREGLNDEVSLAKKKIVDWFMGLRRKGTQTKKWGHQLPRIAVALFLADQENFQLGNSTVYEMNTELTIQLLSKLQGGGHLKRRDLSIYIPALMVACVDPRNFYGRDLVAELRSDIESNNGTGSPFELLVLCNAGDAMSDRDVQRMATIFDSQHRPFWTDNQAMATLALACASAQPGVTVDERTLLDMAQELKKRQFRNGTVDNIKTTALVIQ

Organism: NCBI:txid931172

Secondary structure (DSSP, 8-state):
---GGGS-PPPPPPPEEETTEEEEEEEEE---SSSS--PEEEEEEEEPPPPPP-----------------PPPP----HHHHHHHHHHHHHHHHHHHHHHHSPSS-SS-SS-TTHHHHHHHHHHH-GGGGSTT-HHHHHHHHHHHHHHHHHHGGGPPPPHHHHHHHHHHHHHTT--GGGBTTB-HHHHHHHHHHHTTT---HHHHHHHHHTTPPPPHHHHHHHHHHHH---STTHHHHHHHHHHHHHHHHHSTT----HHHHHHHHHHHHHTB-TTS-BSSHHHHHHHT-

Radius of gyration: 23.85 Å; chains: 1; bounding box: 68×64×51 Å

InterPro domains:
  IPR002157 Cobalamin (vitamin B12)-binding protein [PF01122] (113-290)
  IPR035914 Spermadhesin, CUB domain superfamily [G3DSA:2.60.120.290] (1-49)
  IPR035914 Spermadhesin, CUB domain superfamily [SSF49854] (5-48)
  IPR051588 Eukaryotic Cobalamin Transport [PTHR10559] (83-290)